Protein AF-A0A949JGS6-F1 (afdb_monomer)

Nearest PDB structures (foldseek):
  6h2f-assembly1_J  TM=2.506E-01  e=1.171E+00  Aeromonas hydrophila subsp. hydrophila AL09-71
  7a0g-assembly1_DDD  TM=1.741E-01  e=1.457E+00  Serratia marcescens
  7a0g-assembly1_HHH  TM=1.922E-01  e=4.737E+00  Serratia marcescens

Secondary structure (DSSP, 8-state):
-B-TTT--B--TT-SB-TTT-PBP----HHHHHHHHHHHHHHHHHHHHHHHHHHHHHHHHHHHHHHHHHHHHHHHHHHHHHHHHT-----SS-GGGHHHHHHHHHHHHHHHHHHHHHHHHHHHHHHHHHHHHHHHTTS---HHHHHHHHHHHHHHHHHHHHHHHHHHHHHHHHHHHHHHHHHHHHHHHHHHHHHHHHHHHHHHHTT-HHHHHHHHHHHHHHHHHHHHHHHHHHHH---HHHHHHHHHHHHHHHHHHHHHHHHHHHHTT-HHHHHHHHHHHHHHHHHHTTS-HHHHHHHHHHHHIIIIIHHHHHHHHHHHHHHHHHHHHHT---

Solvent-accessible surface area (backbone atoms only — not comparable to full-atom values): 16916 Å² total; per-residue (Å²): 85,63,40,96,84,77,69,45,82,41,68,88,81,60,57,46,42,94,87,74,69,48,73,52,83,72,79,59,59,67,60,57,53,49,53,52,52,51,50,53,50,52,52,50,51,51,51,52,52,50,47,48,50,42,49,58,52,34,53,55,35,50,58,51,18,50,52,25,40,53,51,17,51,52,38,49,52,56,37,52,56,55,57,68,74,61,74,89,75,68,90,79,44,79,95,41,28,69,61,41,28,54,48,23,52,54,50,25,54,53,29,53,56,36,38,56,39,39,55,54,19,42,53,22,23,54,50,17,38,54,30,45,57,55,42,70,75,42,81,70,54,72,65,47,50,61,47,45,56,51,49,42,51,47,32,51,52,48,42,54,44,38,51,51,50,40,49,39,27,51,44,49,28,46,54,20,61,20,44,32,32,40,36,51,21,54,53,37,49,55,52,28,53,54,24,45,52,50,16,51,56,26,47,76,68,70,37,23,70,59,14,27,52,25,24,53,52,23,52,60,41,47,58,53,25,52,50,25,42,50,55,15,32,73,63,47,79,44,69,51,49,54,53,50,60,66,36,45,57,31,46,50,51,14,39,52,26,41,26,50,15,26,51,27,48,70,74,66,39,56,71,62,14,55,52,29,38,51,53,14,51,54,24,42,56,59,37,68,66,60,62,66,68,53,42,56,53,52,51,53,51,50,46,42,65,54,42,51,53,48,52,51,53,48,54,54,48,55,52,51,50,51,55,50,52,59,61,43,74,80,58,73,130

Sequence (333 aa):
MHCPRCGREISNSTVTCDYCGIQLKKKNLNRTLIISLSIVILIGLSLFYFLRYDTDEADIMILAAQREMEKGIALVRETEEDLRSLREVHHEIIDHAMKEREYASRSAEMVLSAGMRLEEAAYSFERAESFYSKCQSLHLSNQKDEYLDLELQLAAVYGEYVSVLSELCHNYATYYQFSVPYLAGEQLLVSILSDMDRGNDHLEGEDYTFATAAYEAALRKLELLTEEYTQAHAVLQLQYTGDFLSNLEHLENALNDLRDAARQLEEGNVVLANFLALEGMNEVQSFLNVNQSAFQTQMASWYRIHITELQEKKTALSRQIKALEEKKRGKKW

Radius of gyration: 42.62 Å; Cα contacts (8 Å, |Δi|>4): 356; chains: 1; bounding box: 105×42×130 Å

pLDDT: mean 90.64, std 9.55, range [54.97, 98.56]

Foldseek 3Di:
DADPPPRDDDDLPDQADPVPRDGDPNPPPVVVVVVVVVVVVVVVVVVVVQQVVLVVLLVVLLVLLVVLQVLLVVLLVVLVVLVVVDDDQDLPDLVCLVVSLVVLVVNLVSLVVSLVSLVSSLVSLVSSLVSLVVSCVGDDDPLVNVLSVLSNVLSVLSNVLSVLSNLQSVLSNLNSQLSNLSSVLVNLVVQLVVLQVVLVVCVVVLNLVSSLVSLVVSLVSLVSSLVSLVSSCVSPVQVLSVVLSVLSVLQNLLSVLSNVLSVCVVVVNNVSSVVSNVSSVVSVVSNVVRDPVSVVVRSVVSCCVRHVVSVVVSVVSVVVSVVSVVVSVVGDD

Structure (mmCIF, N/CA/C/O backbone):
data_AF-A0A949JGS6-F1
#
_entry.id   AF-A0A949JGS6-F1
#
loop_
_atom_site.group_PDB
_atom_site.id
_atom_site.type_symbol
_atom_site.label_atom_id
_atom_site.label_alt_id
_atom_site.label_comp_id
_atom_site.label_asym_id
_atom_site.label_entity_id
_atom_site.label_seq_id
_atom_site.pdbx_PDB_ins_code
_atom_site.Cartn_x
_atom_site.Cartn_y
_atom_site.Cartn_z
_atom_site.occupancy
_atom_site.B_iso_or_equiv
_atom_site.auth_seq_id
_atom_site.auth_comp_id
_atom_site.auth_asym_id
_atom_site.auth_atom_id
_atom_site.pdbx_PDB_model_num
ATOM 1 N N . MET A 1 1 ? -64.878 -14.119 71.757 1.00 71.69 1 MET A N 1
ATOM 2 C CA . MET A 1 1 ? -64.773 -15.414 71.028 1.00 71.69 1 MET A CA 1
ATOM 3 C C . MET A 1 1 ? -65.778 -16.389 71.641 1.00 71.69 1 MET A C 1
ATOM 5 O O . MET A 1 1 ? -66.114 -16.197 72.798 1.00 71.69 1 MET A O 1
ATOM 9 N N . HIS A 1 2 ? -66.286 -17.400 70.928 1.00 83.12 2 HIS A N 1
ATOM 10 C CA . HIS A 1 2 ? -67.176 -18.411 71.531 1.00 83.12 2 HIS A CA 1
ATOM 11 C C . HIS A 1 2 ? -66.385 -19.662 71.920 1.00 83.12 2 HIS A C 1
ATOM 13 O O . HIS A 1 2 ? -65.501 -20.095 71.177 1.00 83.12 2 HIS A O 1
ATOM 19 N N . CYS A 1 3 ? -66.682 -20.247 73.083 1.00 78.06 3 CYS A N 1
ATOM 20 C CA . CYS A 1 3 ? -66.057 -21.500 73.492 1.00 78.06 3 CYS A CA 1
ATOM 21 C C . CYS A 1 3 ? -66.501 -22.634 72.552 1.00 78.06 3 CYS A C 1
ATOM 23 O O . CYS A 1 3 ? -67.702 -22.896 72.466 1.00 78.06 3 CYS A O 1
ATOM 25 N N . PRO A 1 4 ? -65.577 -23.374 71.914 1.00 78.56 4 PRO A N 1
ATOM 26 C CA . PRO A 1 4 ? -65.930 -24.433 70.965 1.00 78.56 4 PRO A CA 1
ATOM 27 C C . PRO A 1 4 ? -66.646 -25.626 71.617 1.00 78.56 4 PRO A C 1
ATOM 29 O O . PRO A 1 4 ? -67.198 -26.459 70.910 1.00 78.56 4 PRO A O 1
ATOM 32 N N . ARG A 1 5 ? -66.634 -25.724 72.955 1.00 80.94 5 ARG A N 1
ATOM 33 C CA . ARG A 1 5 ? -67.278 -26.814 73.698 1.00 80.94 5 ARG A CA 1
ATOM 34 C C . ARG A 1 5 ? -68.632 -26.430 74.289 1.00 80.94 5 ARG A C 1
ATOM 36 O O . ARG A 1 5 ? -69.552 -27.233 74.232 1.00 80.94 5 ARG A O 1
ATOM 43 N N . CYS A 1 6 ? -68.752 -25.245 74.889 1.00 84.75 6 CYS A N 1
ATOM 44 C CA . CYS A 1 6 ? -69.982 -24.836 75.578 1.00 84.75 6 CYS A CA 1
ATOM 45 C C . CYS A 1 6 ? -70.762 -23.721 74.870 1.00 84.75 6 CYS A C 1
ATOM 47 O O . CYS A 1 6 ? -71.816 -23.330 75.360 1.00 84.75 6 CYS A O 1
ATOM 49 N N . GLY A 1 7 ? -70.252 -23.183 73.758 1.00 81.81 7 GLY A N 1
ATOM 50 C CA . GLY A 1 7 ? -70.939 -22.179 72.943 1.00 81.81 7 GLY A CA 1
ATOM 51 C C . GLY A 1 7 ? -71.132 -20.816 73.610 1.00 81.81 7 GLY A C 1
ATOM 52 O O . GLY A 1 7 ? -71.740 -19.944 73.006 1.00 81.81 7 GLY A O 1
ATOM 53 N N . ARG A 1 8 ? -70.629 -20.603 74.834 1.00 81.94 8 ARG A N 1
ATOM 54 C CA . ARG A 1 8 ? -70.733 -19.318 75.540 1.00 81.94 8 ARG A CA 1
ATOM 55 C C . ARG A 1 8 ? -69.678 -18.333 75.059 1.00 81.94 8 ARG A C 1
ATOM 57 O O . ARG A 1 8 ? -68.564 -18.732 74.704 1.00 81.94 8 ARG A O 1
ATOM 64 N N . GLU A 1 9 ? -70.034 -17.056 75.073 1.00 81.75 9 GLU A N 1
ATOM 65 C CA . GLU A 1 9 ? -69.118 -15.966 74.772 1.00 81.75 9 GLU A CA 1
ATOM 66 C C . GLU A 1 9 ? -68.094 -15.813 75.904 1.00 81.75 9 GLU A C 1
ATOM 68 O O . GLU A 1 9 ? -68.427 -15.820 77.088 1.00 81.75 9 GLU A O 1
ATOM 73 N N . ILE A 1 10 ? -66.824 -15.744 75.529 1.00 79.38 10 ILE A N 1
ATOM 74 C CA . ILE A 1 10 ? -65.680 -15.647 76.432 1.00 79.38 10 ILE A CA 1
ATOM 75 C C . ILE A 1 10 ? -64.739 -14.550 75.941 1.00 79.38 10 ILE A C 1
ATOM 77 O O . ILE A 1 10 ? -64.597 -14.309 74.732 1.00 79.38 10 ILE A O 1
ATOM 81 N N . SER A 1 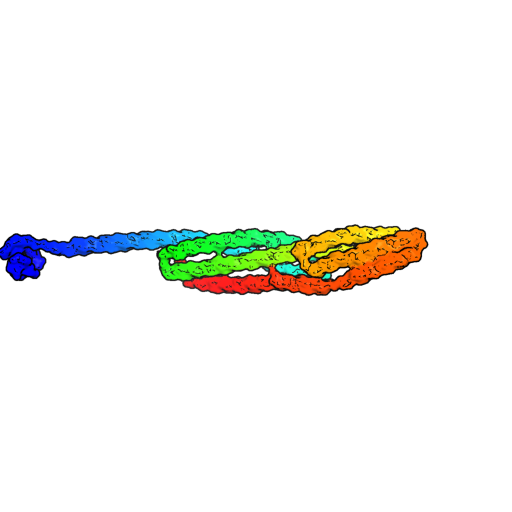11 ? -64.086 -13.899 76.907 1.00 73.06 11 SER A N 1
ATOM 82 C CA . SER A 1 11 ? -63.063 -12.885 76.659 1.00 73.06 11 SER A CA 1
ATOM 83 C C . SER A 1 11 ? -61.934 -13.449 75.795 1.00 73.06 11 SER A C 1
ATOM 85 O O . SER A 1 11 ? -61.499 -14.584 75.972 1.00 73.06 11 SER A O 1
ATOM 87 N N . ASN A 1 12 ? -61.409 -12.643 74.872 1.00 66.50 12 ASN A N 1
ATOM 88 C CA . ASN A 1 12 ? -60.304 -13.054 74.000 1.00 66.50 12 ASN A CA 1
ATOM 89 C C . ASN A 1 12 ? -58.966 -13.246 74.755 1.00 66.50 12 ASN A C 1
ATOM 91 O O . ASN A 1 12 ? -57.993 -13.700 74.153 1.00 66.50 12 ASN A O 1
ATOM 95 N N . SER A 1 13 ? -58.892 -12.900 76.047 1.00 68.69 13 SER A N 1
ATOM 96 C CA . SER A 1 13 ? -57.682 -13.020 76.873 1.00 68.69 13 SER A CA 1
ATOM 97 C C . SER A 1 13 ? -57.641 -14.247 77.797 1.00 68.69 13 SER A C 1
ATOM 99 O O . SER A 1 13 ? -56.561 -14.559 78.303 1.00 68.69 13 SER A O 1
ATOM 101 N N . THR A 1 14 ? -58.754 -14.963 78.015 1.00 66.44 14 THR A N 1
ATOM 102 C CA . THR A 1 14 ? -58.808 -16.106 78.944 1.00 66.44 14 THR A CA 1
ATOM 103 C C . THR A 1 14 ? -58.233 -17.386 78.322 1.00 66.44 14 THR A C 1
ATOM 105 O O . THR A 1 14 ? -58.580 -17.791 77.215 1.00 66.44 14 THR A O 1
ATOM 108 N N . VAL A 1 15 ? -57.302 -18.030 79.038 1.00 71.00 15 VAL A N 1
ATOM 109 C CA . VAL A 1 15 ? -56.588 -19.252 78.595 1.00 71.00 15 VAL A CA 1
ATOM 110 C C . VAL A 1 15 ? -57.437 -20.511 78.801 1.00 71.00 15 VAL A C 1
ATOM 112 O O . VAL A 1 15 ? -57.293 -21.506 78.091 1.00 71.00 15 VAL A O 1
ATOM 115 N N . THR A 1 16 ? -58.367 -20.450 79.743 1.00 76.94 16 THR A N 1
ATOM 116 C CA . THR A 1 16 ? -59.311 -21.506 80.100 1.00 76.94 16 THR A CA 1
ATOM 117 C C . THR A 1 16 ? -60.718 -20.943 80.065 1.00 76.94 16 THR A C 1
ATOM 119 O O . THR A 1 16 ? -60.944 -19.806 80.465 1.00 76.94 16 THR A O 1
ATOM 122 N N . CYS A 1 17 ? -61.675 -21.726 79.573 1.00 78.38 17 CYS A N 1
ATOM 123 C CA . CYS A 1 17 ? -63.076 -21.332 79.658 1.00 78.38 17 CYS A CA 1
ATOM 124 C C . CYS A 1 17 ? -63.563 -21.460 81.107 1.00 78.38 17 CYS A C 1
ATOM 126 O O . CYS A 1 17 ? -63.632 -22.577 81.621 1.00 78.38 17 CYS A O 1
ATOM 128 N N . ASP A 1 18 ? -63.980 -20.351 81.715 1.00 81.62 18 ASP A N 1
ATOM 129 C CA . ASP A 1 18 ? -64.451 -20.296 83.111 1.00 81.62 18 ASP A CA 1
ATOM 130 C C . ASP A 1 18 ? -65.667 -21.198 83.389 1.00 81.62 18 ASP A C 1
ATOM 132 O O . ASP A 1 18 ? -65.937 -21.560 84.529 1.00 81.62 18 ASP A O 1
ATOM 136 N N . TYR A 1 19 ? -66.391 -21.603 82.341 1.00 80.94 19 TYR A N 1
ATOM 137 C CA . TYR A 1 19 ? -67.598 -22.423 82.461 1.00 80.94 19 TYR A CA 1
ATOM 138 C C . TYR A 1 19 ? -67.371 -23.924 82.277 1.00 80.94 19 TYR A C 1
ATOM 140 O O . TYR A 1 19 ? -68.145 -24.718 82.801 1.00 80.94 19 TYR A O 1
ATOM 148 N N . CYS A 1 20 ? -66.379 -24.337 81.484 1.00 84.62 20 CYS A N 1
ATOM 149 C CA . CYS A 1 20 ? -66.189 -25.759 81.155 1.00 84.62 20 CYS A CA 1
ATOM 150 C C . CYS A 1 20 ? -64.758 -26.268 81.358 1.00 84.62 20 CYS A C 1
ATOM 152 O O . CYS A 1 20 ? -64.473 -27.424 81.044 1.00 84.62 20 CYS A O 1
ATOM 154 N N . GLY A 1 21 ? -63.855 -25.414 81.845 1.00 78.62 21 GLY A N 1
ATOM 155 C CA . GLY A 1 21 ? -62.487 -25.767 82.227 1.00 78.62 21 GLY A CA 1
ATOM 156 C C . GLY A 1 21 ? -61.551 -26.127 81.072 1.00 78.62 21 GLY A C 1
ATOM 157 O O . GLY A 1 21 ? -60.382 -26.415 81.311 1.00 78.62 21 GLY A O 1
ATOM 158 N N . ILE A 1 22 ? -62.016 -26.123 79.817 1.00 80.62 22 ILE A N 1
ATOM 159 C CA . ILE A 1 22 ? -61.169 -26.501 78.683 1.00 80.62 22 ILE A CA 1
ATOM 160 C C . ILE A 1 22 ? -60.124 -25.415 78.400 1.00 80.62 22 ILE A C 1
ATOM 162 O O . ILE A 1 22 ? -60.454 -24.226 78.342 1.00 80.62 22 ILE A O 1
ATOM 166 N N . GLN A 1 23 ? -58.868 -25.828 78.212 1.00 75.62 23 GLN A N 1
ATOM 167 C CA . GLN A 1 23 ? -57.792 -24.942 77.773 1.00 75.62 23 GLN A CA 1
ATOM 168 C C . GLN A 1 23 ? -57.989 -24.591 76.298 1.00 75.62 23 GLN A C 1
ATOM 170 O O . GLN A 1 23 ? -58.062 -25.462 75.430 1.00 75.62 23 GLN A O 1
ATOM 175 N N . LEU A 1 24 ? -58.090 -23.299 76.011 1.00 70.31 24 LEU A N 1
ATOM 176 C CA . LEU A 1 24 ? -58.253 -22.791 74.659 1.00 70.31 24 LEU A CA 1
ATOM 177 C C . LEU A 1 24 ? -56.869 -22.665 74.030 1.00 70.31 24 LEU A C 1
ATOM 179 O O . LEU A 1 24 ? -55.977 -22.005 74.564 1.00 70.31 24 LEU A O 1
ATOM 183 N N . LYS A 1 25 ? -56.675 -23.316 72.879 1.00 63.94 25 LYS A N 1
ATOM 184 C CA . LYS A 1 25 ? -55.408 -23.293 72.143 1.00 63.94 25 LYS A CA 1
ATOM 185 C C . LYS A 1 25 ? -55.188 -21.875 71.606 1.00 63.94 25 LYS A C 1
ATOM 187 O O . LYS A 1 25 ? -55.699 -21.524 70.544 1.00 63.94 25 LYS A O 1
ATOM 192 N N . LYS A 1 26 ? -54.469 -21.041 72.367 1.00 58.44 26 LYS A N 1
ATOM 193 C CA . LYS A 1 26 ? -54.143 -19.660 71.992 1.00 58.44 26 LYS A CA 1
ATOM 194 C C . LYS A 1 26 ? -53.451 -19.700 70.630 1.00 58.44 26 LYS A C 1
ATOM 196 O O . LYS A 1 26 ? -52.366 -20.268 70.497 1.00 58.44 26 LYS A O 1
ATOM 201 N N . LYS A 1 27 ? -54.098 -19.156 69.594 1.00 55.00 27 LYS A N 1
ATOM 202 C CA . LYS A 1 27 ? -53.475 -19.011 68.276 1.00 55.00 27 LYS A CA 1
ATOM 203 C C . LYS A 1 27 ? -52.305 -18.052 68.484 1.00 55.00 27 LYS A C 1
ATOM 205 O O . LYS A 1 27 ? -52.518 -16.868 68.724 1.00 55.00 27 LYS A O 1
ATOM 210 N N . ASN A 1 28 ? -51.085 -18.587 68.503 1.00 55.31 28 ASN A N 1
ATOM 211 C CA . ASN A 1 28 ? -49.852 -17.833 68.725 1.00 55.31 28 ASN A CA 1
ATOM 212 C C . ASN A 1 28 ? -49.565 -16.965 67.494 1.00 55.31 28 ASN A C 1
ATOM 214 O O . ASN A 1 28 ? -48.641 -17.242 66.733 1.00 55.31 28 ASN A O 1
ATOM 218 N N . LEU A 1 29 ? -50.380 -15.926 67.293 1.00 54.97 29 LEU A N 1
ATOM 219 C CA . LEU A 1 29 ? -50.251 -14.979 66.190 1.00 54.97 29 LEU A CA 1
ATOM 220 C C . LEU A 1 29 ? -48.835 -14.385 66.173 1.00 54.97 29 LEU A C 1
ATOM 222 O O . LEU A 1 29 ? -48.218 -14.328 65.119 1.00 54.97 29 LEU A O 1
ATOM 226 N N . ASN A 1 30 ? -48.269 -14.095 67.352 1.00 60.16 30 ASN A N 1
ATOM 227 C CA . ASN A 1 30 ? -46.890 -13.621 67.490 1.00 60.16 30 ASN A CA 1
ATOM 228 C C . ASN A 1 30 ? -45.857 -14.614 66.945 1.00 60.16 30 ASN A C 1
ATOM 230 O O . ASN A 1 30 ? -44.884 -14.190 66.342 1.00 60.16 30 ASN A O 1
ATOM 234 N N . ARG A 1 31 ? -46.049 -15.931 67.100 1.00 62.72 31 ARG A N 1
ATOM 235 C CA . ARG A 1 31 ? -45.064 -16.917 66.624 1.00 62.72 31 ARG A CA 1
ATOM 236 C C . ARG A 1 31 ? -45.092 -17.041 65.100 1.00 62.72 31 ARG A C 1
ATOM 238 O O . ARG A 1 31 ? -44.037 -17.155 64.491 1.00 62.72 31 ARG A O 1
ATOM 245 N N . THR A 1 32 ? -46.273 -16.974 64.485 1.00 67.06 32 THR A N 1
ATOM 246 C CA . THR A 1 32 ? -46.412 -16.987 63.019 1.00 67.06 32 THR A CA 1
ATOM 247 C C . THR A 1 32 ? -45.884 -15.695 62.393 1.00 67.06 32 THR A C 1
ATOM 249 O O . THR A 1 32 ? -45.206 -15.758 61.375 1.00 67.06 32 THR A O 1
ATOM 252 N N . LEU A 1 33 ? -46.126 -14.548 63.039 1.00 69.06 33 LEU A N 1
ATOM 253 C CA . LEU A 1 33 ? -45.669 -13.229 62.589 1.00 69.06 33 LEU A CA 1
ATOM 254 C C . LEU A 1 33 ? -44.143 -13.072 62.730 1.00 69.06 33 LEU A C 1
ATOM 256 O O . LEU A 1 33 ? -43.495 -12.534 61.837 1.00 69.06 33 LEU A O 1
ATOM 260 N N . ILE A 1 34 ? -43.552 -13.622 63.799 1.00 72.69 34 ILE A N 1
ATOM 261 C CA . ILE A 1 34 ? -42.091 -13.697 63.965 1.00 72.69 34 ILE A CA 1
ATOM 262 C C . ILE A 1 34 ? -41.473 -14.567 62.865 1.00 72.69 34 ILE A C 1
ATOM 264 O O . ILE A 1 34 ? -40.547 -14.110 62.209 1.00 72.69 34 ILE A O 1
ATOM 268 N N . ILE A 1 35 ? -42.007 -15.770 62.605 1.00 73.94 35 ILE A N 1
ATOM 269 C CA . ILE A 1 35 ? -41.476 -16.664 61.558 1.00 73.94 35 ILE A CA 1
ATOM 270 C C . ILE A 1 35 ? -41.571 -16.011 60.171 1.00 73.94 35 ILE A C 1
ATOM 272 O O . ILE A 1 35 ? -40.601 -16.054 59.417 1.00 73.94 35 ILE A O 1
ATOM 276 N N . SER A 1 36 ? -42.694 -15.364 59.835 1.00 72.44 36 SER A N 1
ATOM 277 C CA . SER A 1 36 ? -42.821 -14.660 58.553 1.00 72.44 36 SER A CA 1
ATOM 278 C C . SER A 1 36 ? -41.842 -13.492 58.434 1.00 72.44 36 SER A C 1
ATOM 280 O O . SER A 1 36 ? -41.247 -13.309 57.377 1.00 72.44 36 SER A O 1
ATOM 282 N N . LEU A 1 37 ? -41.622 -12.734 59.513 1.00 78.75 37 LEU A N 1
ATOM 283 C CA . LEU A 1 37 ? -40.663 -11.628 59.522 1.00 78.75 37 LEU A CA 1
ATOM 284 C C . LEU A 1 37 ? -39.222 -12.139 59.360 1.00 78.75 37 LEU A C 1
ATOM 286 O O . LEU A 1 37 ? -38.453 -11.563 58.599 1.00 78.75 37 LEU A O 1
ATOM 290 N N . SER A 1 38 ? -38.869 -13.251 60.015 1.00 75.31 38 SER A N 1
ATOM 291 C CA . SER A 1 38 ? -37.552 -13.886 59.879 1.00 75.31 38 SER A CA 1
ATOM 292 C C . SER A 1 38 ? -37.276 -14.342 58.447 1.00 75.31 38 SER A C 1
ATOM 294 O O . SER A 1 38 ? -36.174 -14.133 57.953 1.00 75.31 38 SER A O 1
ATOM 296 N N . ILE A 1 39 ? -38.271 -14.928 57.772 1.00 79.12 39 ILE A N 1
ATOM 297 C CA . ILE A 1 39 ? -38.150 -15.365 56.374 1.00 79.12 39 ILE A CA 1
ATOM 298 C C . ILE A 1 39 ? -37.972 -14.159 55.447 1.00 79.12 39 ILE A C 1
ATOM 300 O O . ILE A 1 39 ? -37.087 -14.180 54.600 1.00 79.12 39 ILE A O 1
ATOM 304 N N . VAL A 1 40 ? -38.749 -13.087 55.632 1.00 81.19 40 VAL A N 1
ATOM 305 C CA . VAL A 1 40 ? -38.607 -11.856 54.834 1.00 81.19 40 VAL A CA 1
ATOM 306 C C . VAL A 1 40 ? -37.228 -11.219 55.031 1.00 81.19 40 VAL A C 1
ATOM 308 O O . VAL A 1 40 ? -36.613 -10.802 54.056 1.00 81.19 40 VAL A O 1
ATOM 311 N N . ILE A 1 41 ? -36.708 -11.191 56.263 1.00 80.00 41 ILE A N 1
ATOM 312 C CA . ILE A 1 41 ? -35.363 -10.674 56.556 1.00 80.00 41 ILE A CA 1
ATOM 313 C C . ILE A 1 41 ? -34.282 -11.554 55.916 1.00 80.00 41 ILE A C 1
ATOM 315 O O . ILE A 1 41 ? -33.354 -11.021 55.320 1.00 80.00 41 ILE A O 1
ATOM 319 N N . LEU A 1 42 ? -34.397 -12.883 56.000 1.00 78.50 42 LEU A N 1
ATOM 320 C CA . LEU A 1 42 ? -33.454 -13.816 55.369 1.00 78.50 42 LEU A CA 1
ATOM 321 C C . LEU A 1 42 ? -33.450 -13.682 53.846 1.00 78.50 42 LEU A C 1
ATOM 323 O O . LEU A 1 42 ? -32.381 -13.589 53.248 1.00 78.50 42 LEU A O 1
ATOM 327 N N . ILE A 1 43 ? -34.632 -13.619 53.229 1.00 78.75 43 ILE A N 1
ATOM 328 C CA . ILE A 1 43 ? -34.775 -13.402 51.786 1.00 78.75 43 ILE A CA 1
ATOM 329 C C . ILE A 1 43 ? -34.177 -12.042 51.408 1.00 78.75 43 ILE A C 1
ATOM 331 O O . ILE A 1 43 ? -33.358 -11.979 50.495 1.00 78.75 43 ILE A O 1
ATOM 335 N N . GLY A 1 44 ? -34.498 -10.981 52.154 1.00 74.06 44 GLY A N 1
ATOM 336 C CA . GLY A 1 44 ? -33.961 -9.638 51.931 1.00 74.06 44 GLY A CA 1
ATOM 337 C C . GLY A 1 44 ? -32.439 -9.559 52.071 1.00 74.06 44 GLY A C 1
ATOM 338 O O . GLY A 1 44 ? -31.787 -8.964 51.222 1.00 74.06 44 GLY A O 1
ATOM 339 N N . LEU A 1 45 ? -31.856 -10.202 53.087 1.00 75.88 45 LEU A N 1
ATOM 340 C CA . LEU A 1 45 ? -30.403 -10.279 53.270 1.00 75.88 45 LEU A CA 1
ATOM 341 C C . LEU A 1 45 ? -29.730 -11.108 52.173 1.00 75.88 45 LEU A C 1
ATOM 343 O O . LEU A 1 45 ? -28.655 -10.731 51.721 1.00 75.88 45 LEU A O 1
ATOM 347 N N . SER A 1 46 ? -30.357 -12.201 51.724 1.00 70.19 46 SER A N 1
ATOM 348 C CA . SER A 1 46 ? -29.826 -13.017 50.625 1.00 70.19 46 SER A CA 1
ATOM 349 C C . SER A 1 46 ? -29.832 -12.259 49.294 1.00 70.19 46 SER A C 1
ATOM 351 O O . SER A 1 46 ? -28.816 -12.244 48.608 1.00 70.19 46 SER A O 1
ATOM 353 N N . LEU A 1 47 ? -30.925 -11.548 48.982 1.00 70.25 47 LEU A N 1
ATOM 354 C CA . LEU A 1 47 ? -31.034 -10.668 47.816 1.00 70.25 47 LEU A CA 1
ATOM 355 C C . LEU A 1 47 ? -30.024 -9.524 47.896 1.00 70.25 47 LEU A C 1
ATOM 357 O O . LEU A 1 47 ? -29.360 -9.227 46.914 1.00 70.25 47 LEU A O 1
ATOM 361 N N . PHE A 1 48 ? -29.867 -8.909 49.070 1.00 72.75 48 PHE A N 1
ATOM 362 C CA . PHE A 1 48 ? -28.897 -7.836 49.271 1.00 72.75 48 PHE A CA 1
ATOM 363 C C . PHE A 1 48 ? -27.450 -8.319 49.103 1.00 72.75 48 PHE A C 1
ATOM 365 O O . PHE A 1 48 ? -26.639 -7.625 48.499 1.00 72.75 48 PHE A O 1
ATOM 372 N N . TYR A 1 49 ? -27.121 -9.509 49.613 1.00 72.25 49 TYR A N 1
ATOM 373 C CA . TYR A 1 49 ? -25.796 -10.102 49.443 1.00 72.25 49 TYR A CA 1
ATOM 374 C C . TYR A 1 49 ? -25.516 -10.451 47.976 1.00 72.25 49 TYR A C 1
ATOM 376 O O . TYR A 1 49 ? -24.430 -10.160 47.487 1.00 72.25 49 TYR A O 1
ATOM 384 N N . PHE A 1 50 ? -26.507 -11.006 47.271 1.00 66.88 50 PHE A N 1
ATOM 385 C CA . PHE A 1 50 ? -26.409 -11.326 45.846 1.00 66.88 50 PHE A CA 1
ATOM 386 C C . PHE A 1 50 ? -26.210 -10.064 44.992 1.00 66.88 50 PHE A C 1
ATOM 388 O O . PHE A 1 50 ? -25.260 -9.991 44.224 1.00 66.88 50 PHE A O 1
ATOM 395 N N . LEU A 1 51 ? -27.022 -9.023 45.212 1.00 70.38 51 LEU A N 1
ATOM 396 C CA . LEU A 1 51 ? -26.884 -7.740 44.514 1.00 70.38 51 LEU A CA 1
ATOM 397 C C . LEU A 1 51 ? -25.524 -7.081 44.768 1.00 70.38 51 LEU A C 1
ATOM 399 O O . LEU A 1 51 ? -24.956 -6.488 43.860 1.00 70.38 51 LEU A O 1
ATOM 403 N N . ARG A 1 52 ? -24.990 -7.186 45.992 1.00 75.62 52 ARG A N 1
ATOM 404 C CA . ARG A 1 52 ? -23.671 -6.635 46.324 1.00 75.62 52 ARG A CA 1
ATOM 405 C C . ARG A 1 52 ? -22.535 -7.386 45.626 1.00 75.62 52 ARG A C 1
ATOM 407 O O . ARG A 1 52 ? -21.586 -6.754 45.172 1.00 75.62 52 ARG A O 1
ATOM 414 N N . TYR A 1 53 ? -22.636 -8.711 45.547 1.00 77.19 53 TYR A N 1
ATOM 415 C CA . TYR A 1 53 ? -21.656 -9.543 44.854 1.00 77.19 53 TYR A CA 1
ATOM 416 C C . TYR A 1 53 ? -21.605 -9.214 43.356 1.00 77.19 53 TYR A C 1
ATOM 418 O O . TYR A 1 53 ? -20.529 -8.904 42.848 1.00 77.19 53 TYR A O 1
ATOM 426 N N . ASP A 1 54 ? -22.768 -9.160 42.696 1.00 78.19 54 ASP A N 1
ATOM 427 C CA . ASP A 1 54 ? -22.880 -8.790 41.279 1.00 78.19 54 ASP A CA 1
ATOM 428 C C . ASP A 1 54 ? -22.311 -7.382 41.018 1.00 78.19 54 ASP A C 1
ATOM 430 O O . ASP A 1 54 ? -21.644 -7.158 40.008 1.00 78.19 54 ASP A O 1
ATOM 434 N N . THR A 1 55 ? -22.508 -6.423 41.934 1.00 80.69 55 THR A N 1
ATOM 435 C CA . THR A 1 55 ? -21.927 -5.079 41.777 1.00 80.69 55 THR A CA 1
ATOM 436 C C . THR A 1 55 ? -20.409 -5.040 41.941 1.00 80.69 55 THR A C 1
ATOM 438 O O . THR A 1 55 ? -19.754 -4.358 41.157 1.00 80.69 55 THR A O 1
ATOM 441 N N . ASP A 1 56 ? -19.842 -5.763 42.913 1.00 85.88 56 ASP A N 1
ATOM 442 C CA . ASP A 1 56 ? -18.389 -5.781 43.142 1.00 85.88 56 ASP A CA 1
ATOM 443 C C . ASP A 1 56 ? -17.662 -6.4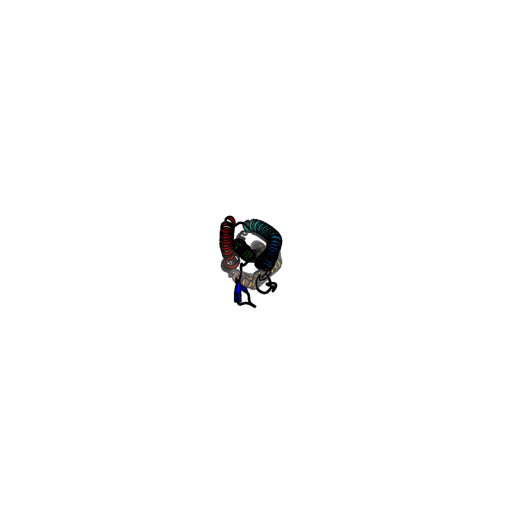64 41.962 1.00 85.88 56 ASP A C 1
ATOM 445 O O . ASP A 1 56 ? -16.602 -6.013 41.521 1.00 85.88 56 ASP A O 1
ATOM 449 N N . GLU A 1 57 ? -18.249 -7.531 41.408 1.00 89.81 57 GLU A N 1
ATOM 450 C CA . GLU A 1 57 ? -17.736 -8.211 40.215 1.00 89.81 57 GLU A CA 1
ATOM 451 C C . GLU A 1 57 ? -17.828 -7.323 38.964 1.00 89.81 57 GLU A C 1
ATOM 453 O O . GLU A 1 57 ? -16.853 -7.211 38.210 1.00 89.81 57 GLU A O 1
ATOM 458 N N . ALA A 1 58 ? -18.955 -6.627 38.776 1.00 90.12 58 ALA A N 1
ATOM 459 C CA . ALA A 1 58 ? -19.131 -5.687 37.675 1.00 90.12 58 ALA A CA 1
ATOM 460 C C . ALA A 1 58 ? -18.100 -4.549 37.719 1.00 90.12 58 ALA A C 1
ATOM 462 O O . ALA A 1 58 ? -17.510 -4.226 36.691 1.00 90.12 58 ALA A O 1
ATOM 463 N N . ASP A 1 59 ? -17.824 -3.978 38.894 1.00 90.75 59 ASP A N 1
ATOM 464 C CA . ASP A 1 59 ? -16.845 -2.895 39.047 1.00 90.75 59 ASP A CA 1
ATOM 465 C C . ASP A 1 59 ? -15.427 -3.340 38.632 1.00 90.75 59 ASP A C 1
ATOM 467 O O . ASP A 1 59 ? -14.710 -2.600 37.950 1.00 90.75 59 ASP A O 1
ATOM 471 N N . ILE A 1 60 ? -15.023 -4.570 38.977 1.00 93.56 60 ILE A N 1
ATOM 472 C CA . ILE A 1 60 ? -13.726 -5.139 38.568 1.00 93.56 60 ILE A CA 1
ATOM 473 C C . ILE A 1 60 ? -13.657 -5.305 37.046 1.00 93.56 60 ILE A C 1
ATOM 475 O O . ILE A 1 60 ? -12.650 -4.941 36.430 1.00 93.56 60 ILE A O 1
ATOM 479 N N . MET A 1 61 ? -14.712 -5.853 36.439 1.00 94.50 61 MET A N 1
ATOM 480 C CA . MET A 1 61 ? -14.773 -6.069 34.993 1.00 94.50 61 MET A CA 1
ATOM 481 C C . MET A 1 61 ? -14.795 -4.747 34.216 1.00 94.50 61 MET A C 1
ATOM 483 O O . MET A 1 61 ? -14.066 -4.622 33.235 1.00 94.50 61 MET A O 1
ATOM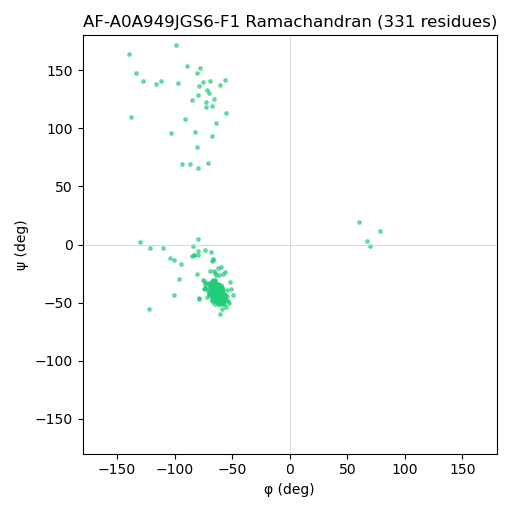 487 N N . ILE A 1 62 ? -15.534 -3.737 34.685 1.00 95.06 62 ILE A N 1
ATOM 488 C CA . ILE A 1 62 ? -15.541 -2.391 34.094 1.00 95.06 62 ILE A CA 1
ATOM 489 C C . ILE A 1 62 ? -14.151 -1.759 34.137 1.00 95.06 62 ILE A C 1
ATOM 491 O O . ILE A 1 62 ? -13.684 -1.244 33.123 1.00 95.06 62 ILE A O 1
ATOM 495 N N . LEU A 1 63 ? -13.452 -1.834 35.273 1.00 95.62 63 LEU A N 1
ATOM 496 C CA . LEU A 1 63 ? -12.087 -1.308 35.392 1.00 95.62 63 LEU A CA 1
ATOM 497 C C . LEU A 1 63 ? -11.083 -2.048 34.498 1.00 95.62 63 LEU A C 1
ATOM 499 O O . LEU A 1 63 ? -10.071 -1.469 34.094 1.00 95.62 63 LEU A O 1
ATOM 503 N N . ALA A 1 64 ? -11.305 -3.337 34.231 1.00 96.19 64 ALA A N 1
ATOM 504 C CA . ALA A 1 64 ? -10.501 -4.097 33.278 1.00 96.19 64 ALA A CA 1
ATOM 505 C C . ALA A 1 64 ? -10.811 -3.673 31.834 1.00 96.19 64 ALA A C 1
ATOM 507 O O . ALA A 1 64 ? -9.886 -3.403 31.072 1.00 96.19 64 ALA A O 1
ATOM 508 N N . ALA A 1 65 ? -12.093 -3.537 31.489 1.00 97.12 65 ALA A N 1
ATOM 509 C CA . ALA A 1 65 ? -12.546 -3.098 30.174 1.00 97.12 65 ALA A CA 1
ATOM 510 C C . ALA A 1 65 ? -12.037 -1.691 29.832 1.00 97.12 65 ALA A C 1
ATOM 512 O O . ALA A 1 65 ? -11.470 -1.484 28.765 1.00 97.12 65 ALA A O 1
ATOM 513 N N . GLN A 1 66 ? -12.148 -0.743 30.768 1.00 96.44 66 GLN A N 1
ATOM 514 C CA . GLN A 1 66 ? -11.659 0.627 30.600 1.00 96.44 66 GLN A CA 1
ATOM 515 C C . GLN A 1 66 ? -10.147 0.675 30.355 1.00 96.44 66 GLN A C 1
ATOM 517 O O . GLN A 1 66 ? -9.699 1.416 29.487 1.00 96.44 66 GLN A O 1
ATOM 522 N N . ARG A 1 67 ? -9.361 -0.149 31.061 1.00 98.00 67 ARG A N 1
ATOM 523 C CA . ARG A 1 67 ? -7.910 -0.241 30.832 1.00 98.00 67 ARG A CA 1
ATOM 524 C C . ARG A 1 67 ? -7.570 -0.755 29.436 1.00 98.00 67 ARG A C 1
ATOM 526 O O . ARG A 1 67 ? -6.657 -0.230 28.806 1.00 98.00 67 ARG A O 1
ATOM 533 N N . GLU A 1 68 ? -8.291 -1.764 28.954 1.00 98.19 68 GLU A N 1
ATOM 534 C CA . GLU A 1 68 ? -8.104 -2.267 27.589 1.00 98.19 68 GLU A CA 1
ATOM 535 C C . GLU A 1 68 ? -8.550 -1.232 26.542 1.00 98.19 68 GLU A C 1
ATOM 537 O O . GLU A 1 68 ? -7.822 -0.995 25.581 1.00 98.19 68 GLU A O 1
ATOM 542 N N . MET A 1 69 ? -9.671 -0.531 26.763 1.00 98.12 69 MET A N 1
ATOM 543 C CA . MET A 1 69 ? -10.106 0.585 25.910 1.00 98.12 69 MET A CA 1
ATOM 544 C C . MET A 1 69 ? -9.044 1.687 25.832 1.00 98.12 69 MET A C 1
ATOM 546 O O . MET A 1 69 ? -8.673 2.103 24.740 1.00 98.12 69 MET A O 1
ATOM 550 N N . GLU A 1 70 ? -8.530 2.156 26.973 1.00 98.19 70 GLU A N 1
ATOM 551 C CA . GLU A 1 70 ? -7.497 3.199 27.031 1.00 98.19 70 GLU A CA 1
ATOM 552 C C . GLU A 1 70 ? -6.225 2.782 26.291 1.00 98.19 70 GLU A C 1
ATOM 554 O O . GLU A 1 70 ? -5.659 3.577 25.536 1.00 98.19 70 GLU A O 1
ATOM 559 N N . LYS A 1 71 ? -5.805 1.523 26.465 1.00 98.19 71 LYS A N 1
ATOM 560 C CA . LYS A 1 71 ? -4.667 0.952 25.747 1.00 98.19 71 LYS A CA 1
ATOM 561 C C . LYS A 1 71 ? -4.903 0.95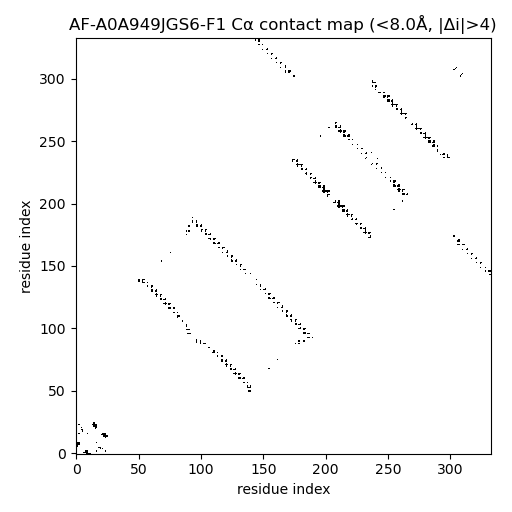6 24.233 1.00 98.19 71 LYS A C 1
ATOM 563 O O . LYS A 1 71 ? -4.060 1.467 23.497 1.00 98.19 71 LYS A O 1
ATOM 568 N N . GLY A 1 72 ? -6.047 0.446 23.774 1.00 98.31 72 GLY A N 1
ATOM 569 C CA . GLY A 1 72 ? -6.405 0.430 22.353 1.00 98.31 72 GLY A CA 1
ATOM 570 C C . GLY A 1 72 ? -6.468 1.837 21.751 1.00 98.31 72 GLY A C 1
ATOM 571 O O . GLY A 1 72 ? -5.898 2.088 20.692 1.00 98.31 72 GLY A O 1
ATOM 572 N N . ILE A 1 73 ? -7.081 2.793 22.456 1.00 98.31 73 ILE A N 1
ATOM 573 C CA . ILE A 1 73 ? -7.185 4.197 22.023 1.00 98.31 73 ILE A CA 1
ATOM 574 C C . ILE A 1 73 ? -5.803 4.849 21.898 1.00 98.31 73 ILE A C 1
ATOM 576 O O . ILE A 1 73 ? -5.563 5.595 20.946 1.00 98.31 73 ILE A O 1
ATOM 580 N N . ALA A 1 74 ? -4.890 4.581 22.836 1.00 98.38 74 ALA A N 1
ATOM 581 C CA . ALA A 1 74 ? -3.532 5.114 22.782 1.00 98.38 74 ALA A CA 1
ATOM 582 C C . ALA A 1 74 ? -2.780 4.628 21.531 1.00 98.38 74 ALA A C 1
ATOM 584 O O . ALA A 1 74 ? -2.209 5.452 20.816 1.00 98.38 74 ALA A O 1
ATOM 585 N N . LEU A 1 75 ? -2.856 3.325 21.234 1.00 98.25 75 LEU A N 1
ATOM 586 C CA . LEU A 1 75 ? -2.246 2.710 20.048 1.00 98.25 75 LEU A CA 1
ATOM 587 C C . LEU A 1 75 ? -2.847 3.246 18.741 1.00 98.25 75 LEU A C 1
ATOM 589 O O . LEU A 1 75 ? -2.118 3.562 17.798 1.00 98.25 75 LEU A O 1
ATOM 593 N N . VAL A 1 76 ? -4.175 3.406 18.696 1.00 98.25 76 VAL A N 1
ATOM 594 C CA . VAL A 1 76 ? -4.873 4.021 17.557 1.00 98.25 76 VAL A CA 1
ATOM 595 C C . VAL A 1 76 ? -4.376 5.442 17.324 1.00 98.25 76 VAL A C 1
ATOM 597 O O . VAL A 1 76 ? -4.048 5.789 16.194 1.00 98.25 76 VAL A O 1
ATOM 600 N N . ARG A 1 77 ? -4.285 6.264 18.375 1.00 97.94 77 ARG A N 1
ATOM 601 C CA . ARG A 1 77 ? -3.846 7.659 18.251 1.00 97.94 77 ARG A CA 1
ATOM 602 C C . ARG A 1 77 ? -2.419 7.764 17.716 1.00 97.94 77 ARG A C 1
ATOM 604 O O . ARG A 1 77 ? -2.169 8.589 16.846 1.00 97.94 77 ARG A O 1
ATOM 611 N N . GLU A 1 78 ? -1.512 6.936 18.223 1.00 96.94 78 GLU A N 1
ATOM 612 C CA . GLU A 1 78 ? -0.124 6.886 17.751 1.00 96.94 78 GLU A CA 1
ATOM 613 C C . GLU A 1 78 ? -0.059 6.493 16.267 1.00 96.94 78 GLU A C 1
ATOM 615 O O . GLU A 1 78 ? 0.605 7.144 15.466 1.00 96.94 78 GLU A O 1
ATOM 620 N N . THR A 1 79 ? -0.853 5.496 15.872 1.00 97.00 79 THR A N 1
ATOM 621 C CA . THR A 1 79 ? -0.964 5.076 14.469 1.00 97.00 79 THR A CA 1
ATOM 622 C C . THR A 1 79 ? -1.514 6.195 13.581 1.00 97.00 79 THR A C 1
ATOM 624 O O . THR A 1 79 ? -1.022 6.425 12.478 1.00 97.00 79 THR A O 1
ATOM 627 N N . GLU A 1 80 ? -2.524 6.933 14.041 1.00 96.50 80 GLU A N 1
ATOM 628 C CA . GLU A 1 80 ? -3.058 8.065 13.286 1.00 96.50 80 GLU A CA 1
ATOM 629 C C . GLU A 1 80 ? -2.036 9.181 13.066 1.00 96.50 80 GLU A C 1
ATOM 631 O O . GLU A 1 80 ? -2.092 9.848 12.032 1.00 96.50 80 GLU A O 1
ATOM 636 N N . GLU A 1 81 ? -1.151 9.427 14.031 1.00 95.69 81 GLU A N 1
ATOM 637 C CA . GLU A 1 81 ? -0.083 10.420 13.903 1.00 95.69 81 GLU A CA 1
ATOM 638 C C . GLU A 1 81 ? 0.886 10.034 12.784 1.00 95.69 81 GLU A C 1
ATOM 640 O O . GLU A 1 81 ? 1.175 10.868 11.922 1.00 95.69 81 GLU A O 1
ATOM 645 N N . ASP A 1 82 ? 1.274 8.761 12.715 1.00 94.25 82 ASP A N 1
ATOM 646 C CA . ASP A 1 82 ? 2.133 8.257 11.643 1.00 94.25 82 ASP A CA 1
ATOM 647 C C . ASP A 1 82 ? 1.439 8.335 10.280 1.00 94.25 82 ASP A C 1
ATOM 649 O O . ASP A 1 82 ? 1.995 8.883 9.323 1.00 94.25 82 ASP A O 1
ATOM 653 N N . LEU A 1 83 ? 0.178 7.897 10.194 1.00 94.25 83 LEU A N 1
ATOM 654 C CA . LEU A 1 83 ? -0.597 7.950 8.950 1.00 94.25 83 LEU A CA 1
ATOM 655 C C . LEU A 1 83 ? -0.849 9.383 8.453 1.00 94.25 83 LEU A C 1
ATOM 657 O O . LEU A 1 83 ? -1.026 9.586 7.256 1.00 94.25 83 LEU A O 1
ATOM 661 N N . ARG A 1 84 ? -0.861 10.398 9.328 1.00 94.00 84 ARG A N 1
ATOM 662 C CA . ARG A 1 84 ? -0.994 11.812 8.914 1.00 94.00 84 ARG A CA 1
ATOM 663 C C . ARG A 1 84 ? 0.230 12.341 8.174 1.00 94.00 84 ARG A C 1
ATOM 665 O O . ARG A 1 84 ? 0.103 13.329 7.457 1.00 94.00 84 ARG A O 1
ATOM 672 N N . SER A 1 85 ? 1.395 11.730 8.372 1.00 92.44 85 SER A N 1
ATOM 673 C CA . SER A 1 85 ? 2.628 12.116 7.679 1.00 92.44 85 SER A CA 1
ATOM 674 C C . SER A 1 85 ? 2.753 11.492 6.281 1.00 92.44 85 SER A C 1
ATOM 676 O O . SER A 1 85 ? 3.633 11.869 5.499 1.00 92.44 85 SER A O 1
ATOM 678 N N . LEU A 1 86 ? 1.859 10.557 5.948 1.00 94.69 86 LEU A N 1
ATOM 679 C CA . LEU A 1 86 ? 1.811 9.908 4.648 1.00 94.69 86 LEU A CA 1
ATOM 680 C C . LEU A 1 86 ? 1.224 10.830 3.579 1.00 94.69 86 LEU A C 1
ATOM 682 O O . LEU A 1 86 ? 0.242 11.538 3.799 1.00 94.69 86 LEU A O 1
ATOM 686 N N . ARG A 1 87 ? 1.826 10.787 2.393 1.00 93.50 87 ARG A N 1
ATOM 687 C CA . ARG A 1 87 ? 1.391 11.498 1.193 1.00 93.50 87 ARG A CA 1
ATOM 688 C C . ARG A 1 87 ? 1.531 10.623 -0.043 1.00 93.50 87 ARG A C 1
ATOM 690 O O . ARG A 1 87 ? 2.268 9.633 -0.051 1.00 93.50 87 ARG A O 1
ATOM 697 N N . GLU A 1 88 ? 0.854 11.051 -1.096 1.00 92.69 88 GLU A N 1
ATOM 698 C CA . GLU A 1 88 ? 1.013 10.500 -2.432 1.00 92.69 88 GLU A CA 1
ATOM 699 C C . GLU A 1 88 ? 2.463 10.685 -2.921 1.00 92.69 88 GLU A C 1
ATOM 701 O O . GLU A 1 88 ? 3.111 11.716 -2.681 1.00 92.69 88 GLU A O 1
ATOM 706 N N . VAL A 1 89 ? 2.986 9.629 -3.540 1.00 90.69 89 VAL A N 1
ATOM 707 C CA . VAL A 1 89 ? 4.271 9.621 -4.257 1.00 90.69 89 VAL A CA 1
ATOM 708 C C . VAL A 1 89 ? 4.074 10.255 -5.628 1.00 90.69 89 VAL A C 1
ATOM 710 O O . VAL A 1 89 ? 3.106 9.932 -6.304 1.00 90.69 89 VAL A O 1
ATOM 713 N N . HIS A 1 90 ? 5.001 11.112 -6.050 1.00 87.62 90 HIS A N 1
ATOM 714 C CA . HIS A 1 90 ? 4.979 11.681 -7.398 1.00 87.62 90 HIS A CA 1
ATOM 715 C C . HIS A 1 90 ? 5.787 10.795 -8.353 1.00 87.62 90 HIS A C 1
ATOM 717 O O . HIS A 1 90 ? 7.016 10.778 -8.295 1.00 87.62 90 HIS A O 1
ATOM 723 N N . HIS A 1 91 ? 5.108 10.082 -9.250 1.00 82.94 91 HIS A N 1
ATOM 724 C CA . HIS A 1 91 ? 5.741 9.145 -10.191 1.00 82.94 91 HIS A CA 1
ATOM 725 C C . HIS A 1 91 ? 6.294 9.783 -11.476 1.00 82.94 91 HIS A C 1
ATOM 727 O O . HIS A 1 91 ? 6.866 9.080 -12.297 1.00 82.94 91 HIS A O 1
ATOM 733 N N . GLU A 1 92 ? 6.146 11.097 -11.661 1.00 69.44 92 GLU A N 1
ATOM 734 C CA . GLU A 1 92 ? 6.454 11.778 -12.934 1.00 69.44 92 GLU A CA 1
ATOM 735 C C . GLU A 1 92 ? 7.765 12.578 -12.934 1.00 69.44 92 GLU A C 1
ATOM 737 O O . GLU A 1 92 ? 8.213 13.043 -13.981 1.00 69.44 92 GLU A O 1
ATOM 742 N N . ILE A 1 93 ? 8.387 12.804 -11.774 1.00 62.34 93 ILE A N 1
ATOM 743 C CA . ILE A 1 93 ? 9.446 13.814 -11.666 1.00 62.34 93 ILE A CA 1
ATOM 744 C C . ILE A 1 93 ? 10.818 13.140 -11.641 1.00 62.34 93 ILE A C 1
ATOM 746 O O . ILE A 1 93 ? 11.307 12.753 -10.579 1.00 62.34 93 ILE A O 1
ATOM 750 N N . ILE A 1 94 ? 11.459 13.056 -12.813 1.00 64.94 94 ILE A N 1
ATOM 751 C CA . ILE A 1 94 ? 12.818 12.509 -13.009 1.00 64.94 94 ILE A CA 1
ATOM 752 C C . ILE A 1 94 ? 13.816 13.123 -12.005 1.00 64.94 94 ILE A C 1
ATOM 754 O O . ILE A 1 94 ? 14.556 12.400 -11.337 1.00 64.94 94 ILE A O 1
ATOM 758 N N . ASP A 1 95 ? 13.752 14.441 -11.788 1.00 69.88 95 ASP A N 1
ATOM 759 C CA . ASP A 1 95 ? 14.619 15.173 -10.846 1.00 69.88 95 ASP A CA 1
ATOM 760 C C . ASP A 1 95 ? 14.376 14.832 -9.365 1.00 69.88 95 ASP A C 1
ATOM 762 O O . ASP A 1 95 ? 15.154 15.208 -8.477 1.00 69.88 95 ASP A O 1
ATOM 766 N N . HIS A 1 96 ? 13.265 14.167 -9.049 1.00 76.81 96 HIS A N 1
ATOM 767 C CA . HIS A 1 96 ? 12.869 13.824 -7.684 1.00 76.81 96 HIS A CA 1
ATOM 768 C C . HIS A 1 96 ? 12.699 12.324 -7.462 1.00 76.81 96 HIS A C 1
ATOM 770 O O . HIS A 1 96 ? 12.532 11.933 -6.310 1.00 76.81 96 HIS A O 1
ATOM 776 N N . ALA A 1 97 ? 12.849 11.484 -8.491 1.00 82.31 97 ALA A N 1
ATOM 777 C CA . ALA A 1 97 ? 12.653 10.038 -8.399 1.00 82.31 97 ALA A CA 1
ATOM 778 C C . ALA A 1 97 ? 13.439 9.402 -7.238 1.00 82.31 97 ALA A C 1
ATOM 780 O O . ALA A 1 97 ? 12.907 8.571 -6.510 1.00 82.31 97 ALA A O 1
ATOM 781 N N . MET A 1 98 ? 14.670 9.862 -6.972 1.00 87.19 98 MET A N 1
ATOM 782 C CA . MET A 1 98 ? 15.472 9.346 -5.854 1.00 87.19 98 MET A CA 1
ATOM 783 C C . MET A 1 98 ? 14.886 9.731 -4.488 1.00 87.19 98 MET A C 1
ATOM 785 O O . MET A 1 98 ? 14.813 8.898 -3.588 1.00 87.19 98 MET A O 1
ATOM 789 N N . LYS A 1 99 ? 14.437 10.984 -4.337 1.00 90.81 99 LYS A N 1
ATOM 790 C CA . LYS A 1 99 ? 13.814 11.479 -3.099 1.00 90.81 99 LYS A CA 1
ATOM 791 C C . LYS A 1 99 ? 12.457 10.824 -2.863 1.00 90.81 99 LYS A C 1
ATOM 793 O O . LYS A 1 99 ? 12.136 10.479 -1.731 1.00 90.81 99 LYS A O 1
ATOM 798 N N . GLU A 1 100 ? 11.675 10.653 -3.924 1.00 93.06 100 GLU A N 1
ATOM 799 C CA . GLU A 1 100 ? 10.379 9.979 -3.889 1.00 93.06 100 GLU A CA 1
ATOM 800 C C . GLU A 1 100 ? 10.539 8.489 -3.563 1.00 93.06 100 GLU A C 1
ATOM 802 O O . GLU A 1 100 ? 9.791 7.968 -2.740 1.00 93.06 100 GLU A O 1
ATOM 807 N N . ARG A 1 101 ? 11.570 7.821 -4.098 1.00 93.25 101 ARG A N 1
ATOM 808 C CA . ARG A 1 101 ? 11.907 6.431 -3.760 1.00 93.25 101 ARG A CA 1
ATOM 809 C C . ARG A 1 101 ? 12.322 6.283 -2.297 1.00 93.25 101 ARG A C 1
ATOM 811 O O . ARG A 1 101 ? 11.832 5.392 -1.611 1.00 93.25 101 ARG A O 1
ATOM 818 N N . GLU A 1 102 ? 13.192 7.161 -1.797 1.00 93.75 102 GLU A N 1
ATOM 819 C CA . GLU A 1 102 ? 13.609 7.156 -0.387 1.00 93.75 102 GLU A CA 1
ATOM 820 C C . GLU A 1 102 ? 12.432 7.464 0.553 1.00 93.75 102 GLU A C 1
ATOM 822 O O . GLU A 1 102 ? 12.307 6.887 1.636 1.00 93.75 102 GLU A O 1
ATOM 827 N N . TYR A 1 103 ? 11.541 8.367 0.140 1.00 95.50 103 TYR A N 1
ATOM 828 C CA . TYR A 1 103 ? 10.289 8.620 0.840 1.00 95.50 103 TYR A CA 1
ATOM 829 C C . TYR A 1 103 ? 9.404 7.367 0.869 1.00 95.50 103 TYR A C 1
ATOM 831 O O . TYR A 1 103 ? 9.010 6.948 1.953 1.00 95.50 103 TYR A O 1
ATOM 839 N N . ALA A 1 104 ? 9.155 6.732 -0.280 1.00 95.81 104 ALA A N 1
ATOM 840 C CA . ALA A 1 104 ? 8.345 5.521 -0.371 1.00 95.81 104 ALA A CA 1
ATOM 841 C C . ALA A 1 104 ? 8.912 4.386 0.497 1.00 95.81 104 ALA A C 1
ATOM 843 O O . ALA A 1 104 ? 8.170 3.781 1.264 1.00 95.81 104 ALA A O 1
ATOM 844 N N . SER A 1 105 ? 10.228 4.157 0.460 1.00 95.00 105 SER A N 1
ATOM 845 C CA . SER A 1 105 ? 10.883 3.130 1.281 1.00 95.00 105 SER A CA 1
ATOM 846 C C . SER A 1 105 ? 10.657 3.358 2.780 1.00 95.00 105 SER A C 1
ATOM 848 O O . SER A 1 105 ? 10.238 2.443 3.485 1.00 95.00 105 SER A O 1
ATOM 850 N N . ARG A 1 106 ? 10.875 4.586 3.274 1.00 96.38 106 ARG A N 1
ATOM 851 C CA . ARG A 1 106 ? 10.656 4.918 4.695 1.00 96.38 106 ARG A CA 1
ATOM 852 C C . ARG A 1 106 ? 9.183 4.841 5.088 1.00 96.38 106 ARG A C 1
ATOM 854 O O . ARG A 1 106 ? 8.857 4.365 6.173 1.00 96.38 106 ARG A O 1
ATOM 861 N N . SER A 1 107 ? 8.290 5.290 4.209 1.00 97.31 107 SER A N 1
ATOM 862 C CA . SER A 1 107 ? 6.850 5.212 4.443 1.00 97.31 107 SER A CA 1
ATOM 863 C C . SER A 1 107 ? 6.358 3.766 4.504 1.00 97.31 107 SER A C 1
ATOM 865 O O . SER A 1 107 ? 5.528 3.459 5.354 1.00 97.31 107 SER A O 1
ATOM 867 N N . ALA A 1 108 ? 6.897 2.862 3.679 1.00 94.06 108 ALA A N 1
ATOM 868 C CA . ALA A 1 108 ? 6.566 1.438 3.741 1.00 94.06 108 ALA A CA 1
ATOM 869 C C . ALA A 1 108 ? 6.918 0.830 5.112 1.00 94.06 108 ALA A C 1
ATOM 871 O O . ALA A 1 108 ? 6.087 0.155 5.717 1.00 94.06 108 ALA A O 1
ATOM 872 N N . GLU A 1 109 ? 8.109 1.117 5.645 1.00 93.31 109 GLU A N 1
ATOM 873 C CA . GLU A 1 109 ? 8.533 0.648 6.974 1.00 93.31 109 GLU A CA 1
ATOM 874 C C . GLU A 1 109 ? 7.647 1.199 8.100 1.00 93.31 109 GLU A C 1
ATOM 876 O O . GLU A 1 109 ? 7.211 0.458 8.987 1.00 93.31 109 GLU A O 1
ATOM 881 N N . MET A 1 110 ? 7.336 2.497 8.049 1.00 95.75 110 MET A N 1
ATOM 882 C CA . MET A 1 110 ? 6.469 3.147 9.034 1.00 95.75 110 MET A CA 1
ATOM 883 C C . MET A 1 110 ? 5.065 2.529 9.047 1.00 95.75 110 MET A C 1
ATOM 885 O O . MET A 1 110 ? 4.505 2.272 10.113 1.00 95.75 110 MET A O 1
ATOM 889 N N . VAL A 1 111 ? 4.513 2.243 7.867 1.00 96.12 111 VAL A N 1
ATOM 890 C CA . VAL A 1 111 ? 3.187 1.640 7.715 1.00 96.12 111 VAL A CA 1
ATOM 891 C C . VAL A 1 111 ? 3.150 0.200 8.234 1.00 96.12 111 VAL A C 1
ATOM 893 O O . VAL A 1 111 ? 2.175 -0.190 8.874 1.00 96.12 111 VAL A O 1
ATOM 896 N N . LEU A 1 112 ? 4.217 -0.581 8.045 1.00 93.56 112 LEU A N 1
ATOM 897 C CA . LEU A 1 112 ? 4.321 -1.925 8.627 1.00 93.56 112 LEU A CA 1
ATOM 898 C C . LEU A 1 112 ? 4.316 -1.880 10.164 1.00 93.56 112 LEU A C 1
ATOM 900 O O . LEU A 1 112 ? 3.609 -2.654 10.809 1.00 93.56 112 LEU A O 1
ATOM 904 N N . SER A 1 113 ? 5.046 -0.930 10.757 1.00 94.31 113 SER A N 1
ATOM 905 C CA . SER A 1 113 ? 5.038 -0.703 12.211 1.00 94.31 113 SER A CA 1
ATOM 906 C C . SER A 1 113 ? 3.664 -0.248 12.731 1.00 94.31 113 SER A C 1
ATOM 908 O O . SER A 1 113 ? 3.211 -0.672 13.797 1.00 94.31 113 SER A O 1
ATOM 910 N N . ALA A 1 114 ? 2.961 0.599 11.973 1.00 96.25 114 ALA A N 1
ATOM 911 C CA . ALA A 1 114 ? 1.573 0.974 12.250 1.00 96.25 114 ALA A CA 1
ATOM 912 C C . ALA A 1 114 ? 0.620 -0.231 12.220 1.00 96.25 114 ALA A C 1
ATOM 914 O O . ALA A 1 114 ? -0.183 -0.383 13.138 1.00 96.25 114 ALA A O 1
ATOM 915 N N . GLY A 1 115 ? 0.766 -1.130 11.242 1.00 96.19 115 GLY A N 1
ATOM 916 C CA . GLY A 1 115 ? -0.022 -2.363 11.158 1.00 96.19 115 GLY A CA 1
ATOM 917 C C . GLY A 1 115 ? 0.065 -3.216 12.429 1.00 96.19 115 GLY A C 1
ATOM 918 O O . GLY A 1 115 ? -0.964 -3.581 12.991 1.00 96.19 115 GLY A O 1
ATOM 919 N N . MET A 1 116 ? 1.275 -3.445 12.954 1.00 95.56 116 MET A N 1
ATOM 920 C CA . MET A 1 116 ? 1.461 -4.230 14.187 1.00 95.56 116 MET A CA 1
ATOM 921 C C . MET A 1 116 ? 0.783 -3.597 15.415 1.00 95.56 116 MET A C 1
ATOM 923 O O . MET A 1 116 ? 0.198 -4.301 16.238 1.00 95.56 116 MET A O 1
ATOM 927 N N . ARG A 1 117 ? 0.818 -2.263 15.545 1.00 97.50 117 ARG A N 1
ATOM 928 C CA . ARG A 1 117 ? 0.119 -1.555 16.637 1.00 97.50 117 ARG A CA 1
ATOM 929 C C . ARG A 1 117 ? -1.399 -1.665 16.515 1.00 97.50 117 ARG A C 1
ATOM 931 O O . ARG A 1 117 ? -2.084 -1.738 17.533 1.00 97.50 117 ARG A O 1
ATOM 938 N N . LEU A 1 118 ? -1.929 -1.692 15.293 1.00 98.19 118 LEU A N 1
ATOM 939 C CA . LEU A 1 118 ? -3.361 -1.865 15.055 1.00 98.19 118 LEU A CA 1
ATOM 940 C C . LEU A 1 118 ? -3.842 -3.280 15.381 1.00 98.19 118 LEU A C 1
ATOM 942 O O . LEU A 1 118 ? -4.936 -3.416 15.922 1.00 98.19 118 LEU A O 1
ATOM 946 N N . GLU A 1 119 ? -3.032 -4.314 15.146 1.00 97.56 119 GLU A N 1
ATOM 947 C CA . GLU A 1 119 ? -3.339 -5.678 15.605 1.00 97.56 119 GLU A CA 1
ATOM 948 C C . GLU A 1 119 ? -3.452 -5.740 17.136 1.00 97.56 119 GLU A C 1
ATOM 950 O O . GLU A 1 119 ? -4.406 -6.305 17.680 1.00 97.56 119 GLU A O 1
ATOM 955 N N . GLU A 1 120 ? -2.525 -5.094 17.850 1.00 97.69 120 GLU A N 1
ATOM 956 C CA . GLU A 1 120 ? -2.591 -5.001 19.311 1.00 97.69 120 GLU A CA 1
ATOM 957 C C . GLU A 1 120 ? -3.804 -4.180 19.783 1.00 97.69 120 GLU A C 1
ATOM 959 O O . GLU A 1 120 ? -4.473 -4.561 20.748 1.00 97.69 120 GLU A O 1
ATOM 964 N N . ALA A 1 121 ? -4.132 -3.085 19.089 1.00 98.25 121 ALA A N 1
ATOM 965 C CA . ALA A 1 121 ? -5.315 -2.283 19.384 1.00 98.25 121 ALA A CA 1
ATOM 966 C C . ALA A 1 121 ? -6.613 -3.081 19.183 1.00 98.25 121 ALA A C 1
ATOM 968 O O . ALA A 1 121 ? -7.492 -3.031 20.044 1.00 98.25 121 ALA A O 1
ATOM 969 N N . ALA A 1 122 ? -6.717 -3.849 18.091 1.00 98.19 122 ALA A N 1
ATOM 970 C CA . ALA A 1 122 ? -7.858 -4.718 17.807 1.00 98.19 122 ALA A CA 1
ATOM 971 C C . ALA A 1 122 ? -8.081 -5.722 18.945 1.00 98.19 122 ALA A C 1
ATOM 973 O O . ALA A 1 122 ? -9.189 -5.824 19.473 1.00 98.19 122 ALA A O 1
ATOM 974 N N . TYR A 1 123 ? -7.010 -6.388 19.385 1.00 98.00 123 TYR A N 1
ATOM 975 C CA . TYR A 1 123 ? -7.065 -7.332 20.499 1.00 98.00 123 TYR A CA 1
ATOM 976 C C . TYR A 1 123 ? -7.515 -6.670 21.811 1.00 98.00 123 TYR A C 1
ATOM 978 O O . TYR A 1 123 ? -8.299 -7.242 22.572 1.00 98.00 123 TYR A O 1
ATOM 986 N N . SER A 1 124 ? -7.055 -5.448 22.088 1.00 98.06 124 SER A N 1
ATOM 987 C CA . SER A 1 124 ? -7.507 -4.695 23.261 1.00 98.06 124 SER A CA 1
ATOM 988 C C . SER A 1 124 ? -8.998 -4.339 23.192 1.00 98.06 124 SER A C 1
ATOM 990 O O . SER A 1 124 ? -9.703 -4.518 24.187 1.00 98.06 124 SER A O 1
ATOM 992 N N . PHE A 1 125 ? -9.521 -3.918 22.037 1.00 98.25 125 PHE A N 1
ATOM 993 C CA . PHE A 1 125 ? -10.956 -3.640 21.891 1.00 98.25 125 PHE A CA 1
ATOM 994 C C . PHE A 1 125 ? -11.822 -4.901 22.009 1.00 98.25 125 PHE A C 1
ATOM 996 O O . PHE A 1 125 ? -12.832 -4.868 22.712 1.00 98.25 125 PHE A O 1
ATOM 1003 N N . GLU A 1 126 ? -11.395 -6.030 21.438 1.00 97.81 126 GLU A N 1
ATOM 1004 C CA . GLU A 1 126 ? -12.083 -7.323 21.584 1.00 97.81 126 GLU A CA 1
ATOM 1005 C C . GLU A 1 126 ? -12.164 -7.756 23.060 1.00 97.81 126 GLU A C 1
ATOM 1007 O O . GLU A 1 126 ? -13.204 -8.201 23.557 1.00 97.81 126 GLU A O 1
ATOM 1012 N N . ARG A 1 127 ? -11.073 -7.581 23.816 1.00 97.88 127 ARG A N 1
ATOM 1013 C CA . ARG A 1 127 ? -11.067 -7.889 25.253 1.00 97.88 127 ARG A CA 1
ATOM 1014 C C . ARG A 1 127 ? -11.963 -6.954 26.050 1.00 97.88 127 ARG A C 1
ATOM 1016 O O . ARG A 1 127 ? -12.656 -7.431 26.951 1.00 97.88 127 ARG A O 1
ATOM 1023 N N . ALA A 1 128 ? -11.961 -5.661 25.736 1.00 97.75 128 ALA A N 1
ATOM 1024 C CA . ALA A 1 128 ? -12.869 -4.706 26.360 1.00 97.75 128 ALA A CA 1
ATOM 1025 C C . ALA A 1 128 ? -14.334 -5.099 26.122 1.00 97.75 128 ALA A C 1
ATOM 1027 O O . ALA A 1 128 ? -15.102 -5.195 27.079 1.00 97.75 128 ALA A O 1
ATOM 1028 N N . GLU A 1 129 ? -14.697 -5.420 24.879 1.00 97.25 129 GLU A N 1
ATOM 1029 C CA . GLU A 1 129 ? -16.032 -5.900 24.511 1.00 97.25 129 GLU A CA 1
ATOM 1030 C C . GLU A 1 129 ? -16.411 -7.178 25.276 1.00 97.25 129 GLU A C 1
ATOM 1032 O O . GLU A 1 129 ? -17.516 -7.275 25.816 1.00 97.25 129 GLU A O 1
ATOM 1037 N N . SER A 1 130 ? -15.480 -8.130 25.413 1.00 97.00 130 SER A N 1
ATOM 1038 C CA . SER A 1 130 ? -15.691 -9.349 26.203 1.00 97.00 130 SER A CA 1
ATOM 1039 C C . SER A 1 130 ? -15.986 -9.050 27.676 1.00 97.00 130 SER A C 1
ATOM 1041 O O . SER A 1 130 ? -16.865 -9.681 28.270 1.00 97.00 130 SER A O 1
ATOM 1043 N N . PHE A 1 131 ? -15.281 -8.091 28.284 1.00 96.81 131 PHE A N 1
ATOM 1044 C CA . PHE A 1 131 ? -15.540 -7.678 29.665 1.00 96.81 131 PHE A CA 1
ATOM 1045 C C . PHE A 1 131 ? -16.895 -6.978 29.808 1.00 96.81 131 PHE A C 1
ATOM 1047 O O . PHE A 1 131 ? -17.673 -7.363 30.681 1.00 96.81 131 PHE A O 1
ATOM 1054 N N . TYR A 1 132 ? -17.219 -6.020 28.935 1.00 96.00 132 TYR A N 1
ATOM 1055 C CA . TYR A 1 132 ? -18.512 -5.331 28.967 1.00 96.00 132 TYR A CA 1
ATOM 1056 C C . TYR A 1 132 ? -19.691 -6.293 28.741 1.00 96.00 132 TYR A C 1
ATOM 1058 O O . TYR A 1 132 ? -20.694 -6.218 29.451 1.00 96.00 132 TYR A O 1
ATOM 1066 N N . SER A 1 133 ? -19.549 -7.252 27.823 1.00 94.06 133 SER A N 1
ATOM 1067 C CA . SER A 1 133 ? -20.573 -8.271 27.550 1.00 94.06 133 SER A CA 1
ATOM 1068 C C . SER A 1 133 ? -20.805 -9.190 28.752 1.00 94.06 133 SER A C 1
ATOM 1070 O O . SER A 1 133 ? -21.936 -9.571 29.044 1.00 94.06 133 SER A O 1
ATOM 1072 N N . LYS A 1 134 ? -19.743 -9.530 29.498 1.00 94.50 134 LYS A N 1
ATOM 1073 C CA . LYS A 1 134 ? -19.878 -10.277 30.758 1.00 94.50 134 LYS A CA 1
ATOM 1074 C C . LYS A 1 134 ? -20.599 -9.451 31.821 1.00 94.50 134 LYS A C 1
ATOM 1076 O O . LYS A 1 134 ? -21.476 -9.995 32.488 1.00 94.50 134 LYS A O 1
ATOM 1081 N N . CYS A 1 135 ? -20.313 -8.151 31.932 1.00 91.75 135 CYS A N 1
ATOM 1082 C CA . CYS A 1 135 ? -21.031 -7.264 32.854 1.00 91.75 135 CYS A CA 1
ATOM 1083 C C . CYS A 1 135 ? -22.537 -7.204 32.577 1.00 91.75 135 CYS A C 1
ATOM 1085 O O . CYS A 1 135 ? -23.308 -7.184 33.530 1.00 91.75 135 CYS A O 1
ATOM 1087 N N . GLN A 1 136 ? -22.967 -7.221 31.310 1.00 89.88 136 GLN A N 1
ATOM 1088 C CA . GLN A 1 136 ? -24.396 -7.219 30.957 1.00 89.88 136 GLN A CA 1
ATOM 1089 C C . GLN A 1 136 ? -25.158 -8.457 31.459 1.00 89.88 136 GLN A C 1
ATOM 1091 O O . GLN A 1 136 ? -26.381 -8.424 31.559 1.00 89.88 136 GLN A O 1
ATOM 1096 N N . SER A 1 137 ? -24.465 -9.558 31.770 1.00 88.75 137 SER A N 1
ATOM 1097 C CA . SER A 1 137 ? -25.105 -10.761 32.323 1.00 88.75 137 SER A CA 1
ATOM 1098 C C . SER A 1 137 ? -25.411 -10.670 33.827 1.00 88.75 137 SER A C 1
ATOM 1100 O O . SER A 1 137 ? -26.092 -11.546 34.363 1.00 88.75 137 SER A O 1
ATOM 1102 N N . LEU A 1 138 ? -24.923 -9.623 34.502 1.00 88.69 138 LEU A N 1
ATOM 1103 C CA . LEU A 1 138 ? -25.103 -9.385 35.936 1.00 88.69 138 LEU A CA 1
ATOM 1104 C C . LEU A 1 138 ? -26.382 -8.576 36.206 1.00 88.69 138 LEU A C 1
ATOM 1106 O O . LEU A 1 138 ? -26.828 -7.800 35.363 1.00 88.69 138 LEU A O 1
ATOM 1110 N N . HIS A 1 139 ? -26.979 -8.722 37.394 1.00 81.12 139 HIS A N 1
ATOM 1111 C CA . HIS A 1 139 ? -28.207 -7.993 37.744 1.00 81.12 139 HIS A CA 1
ATOM 1112 C C . HIS A 1 139 ? -27.889 -6.561 38.192 1.00 81.12 139 HIS A C 1
ATOM 1114 O O . HIS A 1 139 ? -27.770 -6.271 39.386 1.00 81.12 139 HIS A O 1
ATOM 1120 N N . LEU A 1 140 ? -27.749 -5.656 37.225 1.00 83.75 140 LEU A N 1
ATOM 1121 C CA . LEU A 1 140 ? -27.402 -4.256 37.455 1.00 83.75 140 LEU A CA 1
ATOM 1122 C C . LEU A 1 140 ? -28.634 -3.337 37.428 1.00 83.75 140 LEU A C 1
ATOM 1124 O O . LEU A 1 140 ? -29.764 -3.752 37.174 1.00 83.75 140 LEU A O 1
ATOM 1128 N N . SER A 1 141 ? -28.436 -2.068 37.792 1.00 85.00 141 SER A N 1
ATOM 1129 C CA . SER A 1 141 ? -29.487 -1.056 37.678 1.00 85.00 141 SER A CA 1
ATOM 1130 C C . SER A 1 141 ? -29.616 -0.581 36.228 1.00 85.00 141 SER A C 1
ATOM 1132 O O . SER A 1 141 ? -28.617 -0.492 35.522 1.00 85.00 141 SER A O 1
ATOM 1134 N N . ASN A 1 142 ? -30.809 -0.134 35.819 1.00 85.94 142 ASN A N 1
ATOM 1135 C CA . ASN A 1 142 ? -31.039 0.380 34.458 1.00 85.94 142 ASN A CA 1
ATOM 1136 C C . ASN A 1 142 ? -30.035 1.471 34.028 1.00 85.94 142 ASN A C 1
ATOM 1138 O O . ASN A 1 142 ? -29.698 1.578 32.856 1.00 85.94 142 ASN A O 1
ATOM 1142 N N . GLN A 1 143 ? -29.556 2.297 34.968 1.00 86.69 143 GLN A N 1
ATOM 1143 C CA . GLN A 1 143 ? -28.544 3.323 34.679 1.00 86.69 143 GLN A CA 1
ATOM 1144 C C . GLN A 1 143 ? -27.185 2.716 34.300 1.00 86.69 143 GLN A C 1
ATOM 1146 O O . GLN A 1 143 ? -26.501 3.259 33.434 1.00 86.69 143 GLN A O 1
ATOM 1151 N N . LYS A 1 144 ? -26.803 1.602 34.938 1.00 88.12 144 LYS A N 1
ATOM 1152 C CA . LYS A 1 144 ? -25.578 0.855 34.638 1.00 88.12 144 LYS A CA 1
ATOM 1153 C C . LYS A 1 144 ? -25.701 0.087 33.321 1.00 88.12 144 LYS A C 1
ATOM 1155 O O . LYS A 1 144 ? -24.750 0.101 32.547 1.00 88.12 144 LYS A O 1
ATOM 1160 N N . ASP A 1 145 ? -26.871 -0.473 33.019 1.00 88.25 145 ASP A N 1
ATOM 1161 C CA . ASP A 1 145 ? -27.139 -1.116 31.721 1.00 88.25 145 ASP A CA 1
ATOM 1162 C C . ASP A 1 145 ? -27.017 -0.109 30.571 1.00 88.25 145 ASP A C 1
ATOM 1164 O O . ASP A 1 145 ? -26.293 -0.320 29.604 1.00 88.25 145 ASP A O 1
ATOM 1168 N N . GLU A 1 146 ? -27.624 1.067 30.734 1.00 90.75 146 GLU A N 1
ATOM 1169 C CA . GLU A 1 146 ? -27.520 2.173 29.784 1.00 90.75 146 GLU A CA 1
ATOM 1170 C C . GLU A 1 146 ? -26.089 2.703 29.575 1.00 90.75 146 GLU A C 1
ATOM 1172 O O . GLU A 1 146 ? -25.811 3.344 28.553 1.00 90.75 146 GLU A O 1
ATOM 1177 N N . TYR A 1 147 ? -25.216 2.542 30.571 1.00 92.94 147 TYR A N 1
ATOM 1178 C CA . TYR A 1 147 ? -23.794 2.864 30.475 1.00 92.94 147 TYR A CA 1
ATOM 1179 C C . TYR A 1 147 ? -23.041 1.759 29.724 1.00 92.94 147 TYR A C 1
ATOM 1181 O O . TYR A 1 147 ? -22.276 2.066 28.811 1.00 92.94 147 TYR A O 1
ATOM 1189 N N . LEU A 1 148 ? -23.300 0.490 30.056 1.00 94.19 148 LEU A N 1
ATOM 1190 C CA . LEU A 1 148 ? -22.719 -0.675 29.382 1.00 94.19 148 LEU A CA 1
ATOM 1191 C C . LEU A 1 148 ? -23.048 -0.698 27.890 1.00 94.19 148 LEU A C 1
ATOM 1193 O O . LEU A 1 148 ? -22.155 -0.917 27.076 1.00 94.19 148 LEU A O 1
ATOM 1197 N N . ASP A 1 149 ? -24.291 -0.391 27.523 1.00 94.50 149 ASP A N 1
ATOM 1198 C CA . ASP A 1 149 ? -24.720 -0.321 26.125 1.00 94.50 149 ASP A CA 1
ATOM 1199 C C . ASP A 1 149 ? -23.928 0.723 25.327 1.00 94.50 149 ASP A C 1
ATOM 1201 O O . ASP A 1 149 ? -23.611 0.507 24.156 1.00 94.50 149 ASP A O 1
ATOM 1205 N N . LEU A 1 150 ? -23.598 1.863 25.946 1.00 95.56 150 LEU A N 1
ATOM 1206 C CA . LEU A 1 150 ? -22.769 2.890 25.310 1.00 95.56 150 LEU A CA 1
ATOM 1207 C C . LEU A 1 150 ? -21.313 2.449 25.178 1.00 95.56 150 LEU A C 1
ATOM 1209 O O . LEU A 1 150 ? -20.697 2.735 24.155 1.00 95.56 150 LEU A O 1
ATOM 1213 N N . GLU A 1 151 ? -20.762 1.772 26.184 1.00 96.25 151 GLU A N 1
ATOM 1214 C CA . GLU A 1 151 ? -19.388 1.265 26.140 1.00 96.25 151 GLU A CA 1
ATOM 1215 C C . GLU A 1 151 ? -19.215 0.160 25.097 1.00 96.25 151 GLU A C 1
ATOM 1217 O O . GLU A 1 151 ? -18.237 0.176 24.355 1.00 96.25 151 GLU A O 1
ATOM 1222 N N . LEU A 1 152 ? -20.188 -0.746 24.971 1.00 96.38 152 LEU A N 1
ATOM 1223 C CA . LEU A 1 152 ? -20.203 -1.766 23.919 1.00 96.38 152 LEU A CA 1
ATOM 1224 C C . LEU A 1 152 ? -20.303 -1.141 22.530 1.00 96.38 152 LEU A C 1
ATOM 1226 O O . LEU A 1 152 ? -19.548 -1.513 21.637 1.00 96.38 152 LEU A O 1
ATOM 1230 N N . GLN A 1 153 ? -21.178 -0.146 22.350 1.00 97.38 153 GLN A N 1
ATOM 1231 C CA . GLN A 1 153 ? -21.234 0.613 21.098 1.00 97.38 153 GLN A CA 1
ATOM 1232 C C . GLN A 1 153 ? -19.902 1.303 20.798 1.00 97.38 153 GLN A C 1
ATOM 1234 O O . GLN A 1 153 ? -19.456 1.298 19.654 1.00 97.38 153 GLN A O 1
ATOM 1239 N N . LEU A 1 154 ? -19.256 1.894 21.806 1.00 97.50 154 LEU A N 1
ATOM 1240 C CA . LEU A 1 154 ? -17.975 2.569 21.633 1.00 97.50 154 LEU A CA 1
ATOM 1241 C C . LEU A 1 154 ? -16.871 1.573 21.251 1.00 97.50 154 LEU A C 1
ATOM 1243 O O . LEU A 1 154 ? -16.161 1.820 20.279 1.00 97.50 154 LEU A O 1
ATOM 1247 N N . ALA A 1 155 ? -16.762 0.445 21.957 1.00 97.44 155 ALA A N 1
ATOM 1248 C CA . ALA A 1 155 ? -15.813 -0.626 21.655 1.00 97.44 155 ALA A CA 1
ATOM 1249 C C . ALA A 1 155 ? -16.017 -1.181 20.237 1.00 97.44 155 ALA A C 1
ATOM 1251 O O . ALA A 1 155 ? -15.054 -1.280 19.481 1.00 97.44 155 ALA A O 1
ATOM 1252 N N . ALA A 1 156 ? -17.267 -1.436 19.836 1.00 97.44 156 ALA A N 1
ATOM 1253 C CA . ALA A 1 156 ? -17.598 -1.915 18.496 1.00 97.44 156 ALA A CA 1
ATOM 1254 C C . ALA A 1 156 ? -17.207 -0.908 17.400 1.00 97.44 156 ALA A C 1
ATOM 1256 O O . ALA A 1 156 ? -16.597 -1.284 16.398 1.00 97.44 156 ALA A O 1
ATOM 1257 N N . VAL A 1 157 ? -17.499 0.386 17.594 1.00 98.25 157 VAL A N 1
ATOM 1258 C CA . VAL A 1 157 ? -17.119 1.433 16.628 1.00 98.25 157 VAL A CA 1
ATOM 1259 C C . VAL A 1 157 ? -15.599 1.598 16.559 1.00 98.25 157 VAL A C 1
ATOM 1261 O O . VAL A 1 157 ? -15.066 1.794 15.469 1.00 98.25 157 VAL A O 1
ATOM 1264 N N . TYR A 1 158 ? -14.878 1.485 17.679 1.00 98.38 158 TYR A N 1
ATOM 1265 C CA . TYR A 1 158 ? -13.412 1.447 17.662 1.00 98.38 158 TYR A CA 1
ATOM 1266 C C . TYR A 1 158 ? -12.864 0.198 16.963 1.00 98.38 158 TYR A C 1
ATOM 1268 O O . TYR A 1 158 ? -11.882 0.311 16.233 1.00 98.38 158 TYR A O 1
ATOM 1276 N N . GLY A 1 159 ? -13.504 -0.962 17.119 1.00 97.94 159 GLY A N 1
ATOM 1277 C CA . GLY A 1 159 ? -13.167 -2.174 16.371 1.00 97.94 159 GLY A CA 1
ATOM 1278 C C . GLY A 1 159 ? -13.293 -1.966 14.859 1.00 97.94 159 GLY A C 1
ATOM 1279 O O . GLY A 1 159 ? -12.355 -2.254 14.112 1.00 97.94 159 GLY A O 1
ATOM 1280 N N . GLU A 1 160 ? -14.399 -1.368 14.401 1.00 98.31 160 GLU A N 1
ATOM 1281 C CA . GLU A 1 160 ? -14.556 -0.994 12.988 1.00 98.31 160 GLU A CA 1
ATOM 1282 C C . GLU A 1 160 ? -13.513 0.051 12.558 1.00 98.31 160 GLU A C 1
ATOM 1284 O O . GLU A 1 160 ? -12.940 -0.047 11.472 1.00 98.31 160 GLU A O 1
ATOM 1289 N N . TYR A 1 161 ? -13.215 1.027 13.419 1.00 98.44 161 TYR A N 1
ATOM 1290 C CA . TYR A 1 161 ? -12.195 2.042 13.161 1.00 98.44 161 TYR A CA 1
ATOM 1291 C C . TYR A 1 161 ? -10.813 1.433 12.932 1.00 98.44 161 TYR A C 1
ATOM 1293 O O . TYR A 1 161 ? -10.143 1.773 11.957 1.00 98.44 161 TYR A O 1
ATOM 1301 N N . VAL A 1 162 ? -10.404 0.503 13.797 1.00 98.56 162 VAL A N 1
ATOM 1302 C CA . VAL A 1 162 ? -9.140 -0.226 13.670 1.00 98.56 162 VAL A CA 1
ATOM 1303 C C . VAL A 1 162 ? -9.118 -1.071 12.407 1.00 98.56 162 VAL A C 1
ATOM 1305 O O . VAL A 1 162 ? -8.097 -1.090 11.725 1.00 98.56 162 VAL A O 1
ATOM 1308 N N . SER A 1 163 ? -10.229 -1.717 12.047 1.00 98.31 163 SER A N 1
ATOM 1309 C CA . SER A 1 163 ? -10.326 -2.466 10.790 1.00 98.31 163 SER A CA 1
ATOM 1310 C C . SER A 1 163 ? -10.078 -1.562 9.575 1.00 98.31 163 SER A C 1
ATOM 1312 O O . SER A 1 163 ? -9.242 -1.896 8.737 1.00 98.31 163 SER A O 1
ATOM 1314 N N . VAL A 1 164 ? -10.699 -0.377 9.527 1.00 98.44 164 VAL A N 1
ATOM 1315 C CA . VAL A 1 164 ? -10.476 0.610 8.452 1.00 98.44 164 VAL A CA 1
ATOM 1316 C C . VAL A 1 164 ? -9.036 1.125 8.439 1.00 98.44 164 VAL A C 1
ATOM 1318 O O . VAL A 1 164 ? -8.438 1.259 7.374 1.00 98.44 164 VAL A O 1
ATOM 1321 N N . LEU A 1 165 ? -8.452 1.409 9.606 1.00 98.25 165 LEU A N 1
ATOM 1322 C CA . LEU A 1 165 ? -7.049 1.821 9.698 1.00 98.25 165 LEU A CA 1
ATOM 1323 C C . LEU A 1 165 ? -6.087 0.712 9.257 1.00 98.25 165 LEU A C 1
ATOM 1325 O O . LEU A 1 165 ? -5.063 1.010 8.648 1.00 98.25 165 LEU A O 1
ATOM 1329 N N . SER A 1 166 ? -6.411 -0.548 9.545 1.00 98.25 166 SER A N 1
ATOM 1330 C CA . SER A 1 166 ? -5.588 -1.702 9.167 1.00 98.25 166 SER A CA 1
ATOM 1331 C C . SER A 1 166 ? -5.612 -1.904 7.658 1.00 98.25 166 SER A C 1
ATOM 1333 O O . SER A 1 166 ? -4.564 -2.101 7.048 1.00 98.25 166 SER A O 1
ATOM 1335 N N . GLU A 1 167 ? -6.788 -1.766 7.041 1.00 98.25 167 GLU A N 1
ATOM 1336 C CA . GLU A 1 167 ? -6.939 -1.787 5.586 1.00 98.25 167 GLU A CA 1
ATOM 1337 C C . GLU A 1 167 ? -6.199 -0.614 4.924 1.00 98.25 167 GLU A C 1
ATOM 1339 O O . GLU A 1 167 ? -5.467 -0.814 3.957 1.00 98.25 167 GLU A O 1
ATOM 1344 N N . LEU A 1 168 ? -6.285 0.595 5.497 1.00 97.88 168 LEU A N 1
ATOM 1345 C CA . LEU A 1 168 ? -5.482 1.742 5.059 1.00 97.88 168 LEU A CA 1
ATOM 1346 C C . LEU A 1 168 ? -3.981 1.453 5.137 1.00 97.88 168 LEU A C 1
ATOM 1348 O O . LEU A 1 168 ? -3.263 1.756 4.189 1.00 97.88 168 LEU A O 1
ATOM 1352 N N . CYS A 1 169 ? -3.497 0.873 6.240 1.00 97.62 169 CYS A N 1
ATOM 1353 C CA . CYS A 1 169 ? -2.088 0.504 6.371 1.00 97.62 169 CYS A CA 1
ATOM 1354 C C . CYS A 1 169 ? -1.694 -0.525 5.310 1.00 97.62 169 CYS A C 1
ATOM 1356 O O . CYS A 1 169 ? -0.683 -0.357 4.640 1.00 97.62 169 CYS A O 1
ATOM 1358 N N . HIS A 1 170 ? -2.506 -1.557 5.094 1.00 97.31 170 HIS A N 1
ATOM 1359 C CA . HIS A 1 170 ? -2.234 -2.538 4.049 1.00 97.31 170 HIS A CA 1
ATOM 1360 C C . HIS A 1 170 ? -2.124 -1.879 2.665 1.00 97.31 170 HIS A C 1
ATOM 1362 O O . HIS A 1 170 ? -1.121 -2.059 1.976 1.00 97.31 170 HIS A O 1
ATOM 1368 N N . ASN A 1 171 ? -3.088 -1.030 2.301 1.00 97.81 171 ASN A N 1
ATOM 1369 C CA . ASN A 1 171 ? -3.104 -0.364 1.000 1.00 97.81 171 ASN A CA 1
ATOM 1370 C C . ASN A 1 171 ? -1.943 0.632 0.846 1.00 97.81 171 ASN A C 1
ATOM 1372 O O . ASN A 1 171 ? -1.309 0.679 -0.206 1.00 97.81 171 ASN A O 1
ATOM 1376 N N . TYR A 1 172 ? -1.590 1.384 1.892 1.00 97.94 172 TYR A N 1
ATOM 1377 C CA . TYR A 1 172 ? -0.390 2.223 1.868 1.00 97.94 172 TYR A CA 1
ATOM 1378 C C . TYR A 1 172 ? 0.891 1.399 1.711 1.00 97.94 172 TYR A C 1
ATOM 1380 O O . TYR A 1 172 ? 1.769 1.794 0.946 1.00 97.94 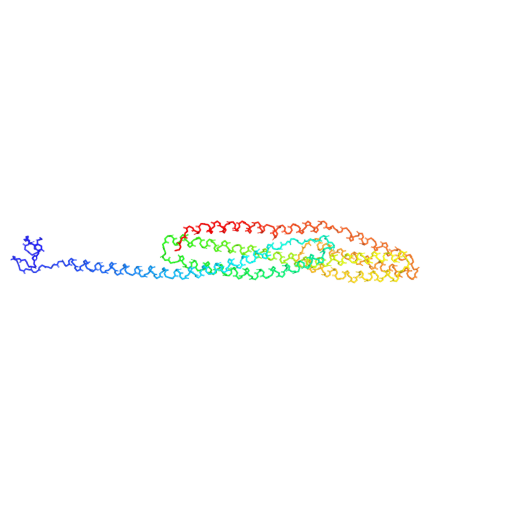172 TYR A O 1
ATOM 1388 N N . ALA A 1 173 ? 1.007 0.257 2.393 1.00 97.00 173 ALA A N 1
ATOM 1389 C CA . ALA A 1 173 ? 2.165 -0.619 2.254 1.00 97.00 173 ALA A CA 1
ATOM 1390 C C . ALA A 1 173 ? 2.303 -1.105 0.806 1.00 97.00 173 ALA A C 1
ATOM 1392 O O . ALA A 1 173 ? 3.373 -0.935 0.226 1.00 97.00 173 ALA A O 1
ATOM 1393 N N . THR A 1 174 ? 1.222 -1.598 0.195 1.00 97.50 174 THR A N 1
ATOM 1394 C CA . THR A 1 174 ? 1.198 -1.988 -1.224 1.00 97.50 174 THR A CA 1
ATOM 1395 C C . THR A 1 174 ? 1.594 -0.827 -2.136 1.00 97.50 174 THR A C 1
ATOM 1397 O O . THR A 1 174 ? 2.450 -0.989 -3.004 1.00 97.50 174 THR A O 1
ATOM 1400 N N . TYR A 1 175 ? 1.033 0.365 -1.915 1.00 97.81 175 TYR A N 1
ATOM 1401 C CA . TYR A 1 175 ? 1.329 1.559 -2.709 1.00 97.81 175 TYR A CA 1
ATOM 1402 C C . TYR A 1 175 ? 2.814 1.943 -2.676 1.00 97.81 175 TYR A C 1
ATOM 1404 O O . TYR A 1 175 ? 3.435 2.201 -3.713 1.00 97.81 175 TYR A O 1
ATOM 1412 N N . TYR A 1 176 ? 3.413 1.969 -1.486 1.00 97.75 176 TYR A N 1
ATOM 1413 C CA . TYR A 1 176 ? 4.817 2.334 -1.330 1.00 97.75 176 TYR A CA 1
ATOM 1414 C C . TYR A 1 176 ? 5.764 1.223 -1.794 1.00 97.75 176 TYR A C 1
ATOM 1416 O O . TYR A 1 176 ? 6.765 1.525 -2.443 1.00 97.75 176 TYR A O 1
ATOM 1424 N N . GLN A 1 177 ? 5.430 -0.047 -1.544 1.00 96.88 177 GLN A N 1
ATOM 1425 C CA . GLN A 1 177 ? 6.181 -1.200 -2.052 1.00 96.88 177 GLN A CA 1
ATOM 1426 C C . GLN A 1 177 ? 6.171 -1.274 -3.578 1.00 96.88 177 GLN A C 1
ATOM 1428 O O . GLN A 1 177 ? 7.177 -1.661 -4.156 1.00 96.88 177 GLN A O 1
ATOM 1433 N N . PHE A 1 178 ? 5.081 -0.864 -4.232 1.00 97.44 178 PHE A N 1
ATOM 1434 C CA . PHE A 1 178 ? 5.027 -0.706 -5.685 1.00 97.44 178 PHE A CA 1
ATOM 1435 C C . PHE A 1 178 ? 5.920 0.446 -6.161 1.00 97.44 178 PHE A C 1
ATOM 1437 O O . PHE A 1 178 ? 6.661 0.326 -7.135 1.00 97.44 178 PHE A O 1
ATOM 1444 N N . SER A 1 179 ? 5.844 1.583 -5.467 1.00 96.38 179 SER A N 1
ATOM 1445 C CA . SER A 1 179 ? 6.488 2.824 -5.902 1.00 96.38 179 SER A CA 1
ATOM 1446 C C . SER A 1 179 ? 8.015 2.739 -5.908 1.00 96.38 179 SER A C 1
ATOM 1448 O O . SER A 1 179 ? 8.650 3.380 -6.739 1.00 96.38 179 SER A O 1
ATOM 1450 N N . VAL A 1 180 ? 8.615 1.958 -5.004 1.00 96.31 180 VAL A N 1
ATOM 1451 C CA . VAL A 1 180 ? 10.077 1.805 -4.915 1.00 96.31 180 VAL A CA 1
ATOM 1452 C C . VAL A 1 180 ? 10.694 1.221 -6.198 1.00 96.31 180 VAL A C 1
ATOM 1454 O O . VAL A 1 180 ? 11.529 1.914 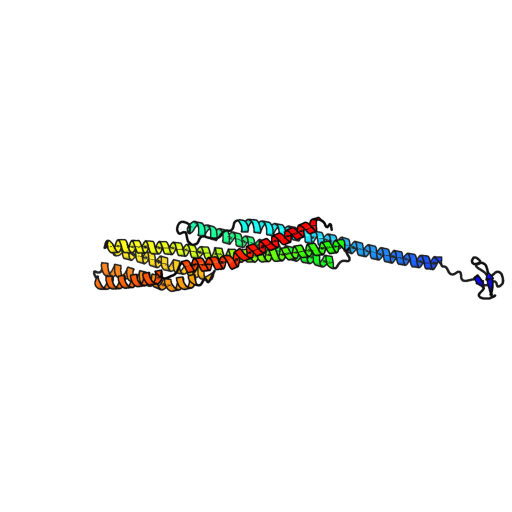-6.788 1.00 96.31 180 VAL A O 1
ATOM 1457 N N . PRO A 1 181 ? 10.324 0.006 -6.645 1.00 96.38 181 PRO A N 1
ATOM 1458 C CA . PRO A 1 181 ? 10.858 -0.575 -7.871 1.00 96.38 181 PRO A CA 1
ATOM 1459 C C . PRO A 1 181 ? 10.381 0.171 -9.122 1.00 96.38 181 PRO A C 1
ATOM 1461 O O . PRO A 1 181 ? 11.167 0.377 -10.039 1.00 96.38 181 PRO A O 1
ATOM 1464 N N . TYR A 1 182 ? 9.147 0.697 -9.144 1.00 95.38 182 TYR A N 1
ATOM 1465 C CA . TYR A 1 182 ? 8.679 1.519 -10.268 1.00 95.38 182 TYR A CA 1
ATOM 1466 C C . TYR A 1 182 ? 9.593 2.733 -10.509 1.00 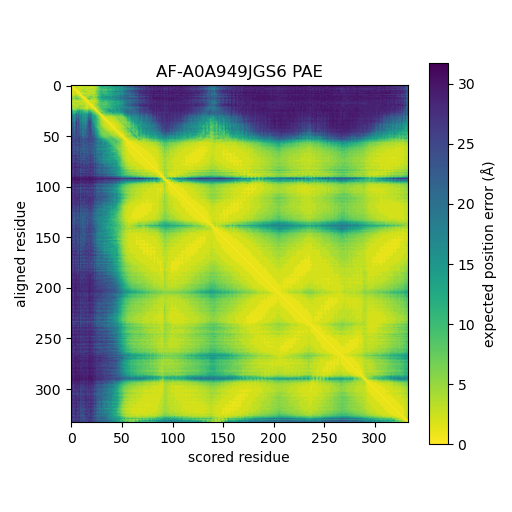95.38 182 TYR A C 1
ATOM 1468 O O . TYR A 1 182 ? 10.088 2.943 -11.613 1.00 95.38 182 TYR A O 1
ATOM 1476 N N . LEU A 1 183 ? 9.880 3.513 -9.460 1.00 94.19 183 LEU A N 1
ATOM 1477 C CA . LEU A 1 183 ? 10.752 4.687 -9.564 1.00 94.19 183 LEU A CA 1
ATOM 1478 C C . LEU A 1 183 ? 12.207 4.315 -9.882 1.00 94.19 183 LEU A C 1
ATOM 1480 O O . LEU A 1 183 ? 12.904 5.095 -10.528 1.00 94.19 183 LEU A O 1
ATOM 1484 N N . ALA A 1 184 ? 12.677 3.147 -9.435 1.00 94.56 184 ALA A N 1
ATOM 1485 C CA . ALA A 1 184 ? 13.983 2.624 -9.830 1.00 94.56 184 ALA A CA 1
ATOM 1486 C C . ALA A 1 184 ? 14.022 2.305 -11.335 1.00 94.56 184 ALA A C 1
ATOM 1488 O O . ALA A 1 184 ? 14.971 2.692 -12.019 1.00 94.56 184 ALA A O 1
ATOM 1489 N N . GLY A 1 185 ? 12.960 1.687 -11.858 1.00 93.94 185 GLY A N 1
ATOM 1490 C CA . GLY A 1 185 ? 12.761 1.445 -13.284 1.00 93.94 185 GLY A CA 1
ATOM 1491 C C . GLY A 1 185 ? 12.740 2.735 -14.106 1.00 93.94 185 GLY A C 1
ATOM 1492 O O . GLY A 1 185 ? 13.456 2.835 -15.096 1.00 93.94 185 GLY A O 1
ATOM 1493 N N . GLU A 1 186 ? 12.005 3.763 -13.676 1.00 91.50 186 GLU A N 1
ATOM 1494 C CA . GLU A 1 186 ? 11.994 5.084 -14.337 1.00 91.50 186 GLU A CA 1
ATOM 1495 C C . GLU A 1 186 ? 13.397 5.715 -14.407 1.00 91.50 186 GLU A C 1
ATOM 1497 O O . GLU A 1 186 ? 13.810 6.242 -15.441 1.00 91.50 186 GLU A O 1
ATOM 1502 N N . GLN A 1 187 ? 14.188 5.616 -13.333 1.00 92.25 187 GLN A N 1
ATOM 1503 C CA . GLN A 1 187 ? 15.573 6.105 -13.331 1.00 92.25 187 GLN A CA 1
ATOM 1504 C C . GLN A 1 187 ? 16.468 5.342 -14.311 1.00 92.25 187 GLN A C 1
ATOM 1506 O O . GLN A 1 187 ? 17.294 5.948 -15.002 1.00 92.25 187 GLN A O 1
ATOM 1511 N N . LEU A 1 188 ? 16.318 4.017 -14.368 1.00 94.12 188 LEU A N 1
ATOM 1512 C CA . LEU A 1 188 ? 17.040 3.183 -15.321 1.00 94.12 188 LEU A CA 1
ATOM 1513 C C . LEU A 1 188 ? 16.646 3.534 -16.758 1.00 94.12 188 LEU A C 1
ATOM 1515 O O . LEU A 1 188 ? 17.540 3.653 -17.592 1.00 94.12 188 LEU A O 1
ATOM 1519 N N . LEU A 1 189 ? 15.362 3.796 -17.027 1.00 92.56 189 LEU A N 1
ATOM 1520 C CA . LEU A 1 189 ? 14.873 4.168 -18.356 1.00 92.56 189 LEU A CA 1
ATOM 1521 C C . LEU A 1 189 ? 15.540 5.451 -18.845 1.00 92.56 189 LEU A C 1
ATOM 1523 O O . LEU A 1 189 ? 16.093 5.486 -19.939 1.00 92.56 189 LEU A O 1
ATOM 1527 N N . VAL A 1 190 ? 15.571 6.483 -18.001 1.00 91.38 190 VAL A N 1
ATOM 1528 C CA . VAL A 1 190 ? 16.260 7.743 -18.314 1.00 91.38 190 VAL A CA 1
ATOM 1529 C C . VAL A 1 190 ? 17.746 7.504 -18.580 1.00 91.38 190 VAL A C 1
ATOM 1531 O O . VAL A 1 190 ? 18.312 8.073 -19.515 1.00 91.38 190 VAL A O 1
ATOM 1534 N N . SER A 1 191 ? 18.397 6.643 -17.793 1.00 93.94 191 SER A N 1
ATOM 1535 C CA . SER A 1 191 ? 19.803 6.319 -18.031 1.00 93.94 191 SER A CA 1
ATOM 1536 C C . SER A 1 191 ? 20.031 5.526 -19.320 1.00 93.94 191 SER A C 1
ATOM 1538 O O . SER A 1 191 ? 21.097 5.698 -19.908 1.00 93.94 191 SER A O 1
ATOM 1540 N N . ILE A 1 192 ? 19.101 4.661 -19.725 1.00 95.06 192 ILE A N 1
ATOM 1541 C CA . ILE A 1 192 ? 19.155 3.911 -20.987 1.00 95.06 192 ILE A CA 1
ATOM 1542 C C . ILE A 1 192 ? 19.032 4.881 -22.155 1.00 95.06 192 ILE A C 1
ATOM 1544 O O . ILE A 1 192 ? 19.896 4.881 -23.025 1.00 95.06 192 ILE A O 1
ATOM 1548 N N . LEU A 1 193 ? 18.031 5.766 -22.125 1.00 92.81 193 LEU A N 1
ATOM 1549 C CA . LEU A 1 193 ? 17.839 6.789 -23.155 1.00 92.81 193 LEU A CA 1
ATOM 1550 C C . LEU A 1 193 ? 19.065 7.708 -23.265 1.00 92.81 193 LEU A C 1
ATOM 1552 O O . LEU A 1 193 ? 19.534 7.971 -24.365 1.00 92.81 193 LEU A O 1
ATOM 1556 N N . SER A 1 194 ? 19.670 8.103 -22.139 1.00 94.31 194 SER A N 1
ATOM 1557 C CA . SER A 1 194 ? 20.913 8.885 -22.166 1.00 94.31 194 SER A CA 1
ATOM 1558 C C . SER A 1 194 ? 22.100 8.126 -22.770 1.00 94.31 194 SER A C 1
ATOM 1560 O O . SER A 1 194 ? 22.953 8.763 -23.386 1.00 94.31 194 SER A O 1
ATOM 1562 N N . ASP A 1 195 ? 22.215 6.813 -22.560 1.00 95.94 195 ASP A N 1
ATOM 1563 C CA . ASP A 1 195 ? 23.279 6.015 -23.179 1.00 95.94 195 ASP A CA 1
ATOM 1564 C C . ASP A 1 195 ? 23.012 5.800 -24.675 1.00 95.94 195 ASP A C 1
ATOM 1566 O O . ASP A 1 195 ? 23.958 5.810 -25.458 1.00 95.94 195 ASP A O 1
ATOM 1570 N N . MET A 1 196 ? 21.744 5.671 -25.081 1.00 94.50 196 MET A N 1
ATOM 1571 C CA . MET A 1 196 ? 21.345 5.631 -26.491 1.00 94.50 196 MET A CA 1
ATOM 1572 C C . MET A 1 196 ? 21.687 6.935 -27.207 1.00 94.50 196 MET A C 1
ATOM 1574 O O . MET A 1 196 ? 22.300 6.888 -28.269 1.00 94.50 196 MET A O 1
ATOM 1578 N N . ASP A 1 197 ? 21.365 8.085 -26.609 1.00 94.50 197 ASP A N 1
ATOM 1579 C CA . ASP A 1 197 ? 21.711 9.400 -27.160 1.00 94.50 197 ASP A CA 1
ATOM 1580 C C . ASP A 1 197 ? 23.229 9.544 -27.330 1.00 94.50 197 ASP A C 1
ATOM 1582 O O . ASP A 1 197 ? 23.699 9.917 -28.400 1.00 94.50 197 ASP A O 1
ATOM 1586 N N . ARG A 1 198 ? 24.020 9.140 -26.324 1.00 94.38 198 ARG A N 1
ATOM 1587 C CA . ARG A 1 198 ? 25.490 9.104 -26.451 1.00 94.38 198 ARG A CA 1
ATOM 1588 C C . ARG A 1 198 ? 25.950 8.149 -27.549 1.00 94.38 198 ARG A C 1
ATOM 1590 O O . ARG A 1 198 ? 26.903 8.453 -28.258 1.00 94.38 198 ARG A O 1
ATOM 1597 N N . GLY A 1 199 ? 25.316 6.986 -27.673 1.00 95.00 199 GLY A N 1
ATOM 1598 C CA . GLY A 1 199 ? 25.601 6.034 -28.742 1.00 95.00 199 GLY A CA 1
ATOM 1599 C C . GLY A 1 199 ? 25.392 6.660 -30.120 1.00 95.00 199 GLY A C 1
ATOM 1600 O O . GLY A 1 199 ? 26.274 6.557 -30.970 1.00 95.00 199 GLY A O 1
ATOM 1601 N N . ASN A 1 200 ? 24.279 7.374 -30.300 1.00 93.12 200 ASN A N 1
ATOM 1602 C CA . ASN A 1 200 ? 23.954 8.096 -31.528 1.00 93.12 200 ASN A CA 1
ATOM 1603 C C . ASN A 1 200 ? 24.966 9.218 -31.813 1.00 93.12 200 ASN A C 1
ATOM 1605 O O . ASN A 1 200 ? 25.505 9.267 -32.916 1.00 93.12 200 ASN A O 1
ATOM 1609 N N . ASP A 1 201 ? 25.301 10.049 -30.820 1.00 94.75 201 ASP A N 1
ATOM 1610 C CA . ASP A 1 201 ? 26.278 11.142 -30.963 1.00 94.75 201 ASP A CA 1
ATOM 1611 C C . ASP A 1 201 ? 27.650 10.631 -31.442 1.00 94.75 201 ASP A C 1
ATOM 1613 O O . ASP A 1 201 ? 28.283 11.210 -32.328 1.00 94.75 201 ASP A O 1
ATOM 1617 N N . HIS A 1 202 ? 28.126 9.521 -30.868 1.00 94.56 202 HIS A N 1
ATOM 1618 C CA . HIS A 1 202 ? 29.402 8.919 -31.262 1.00 94.56 202 HIS A CA 1
ATOM 1619 C C . HIS A 1 202 ? 29.322 8.200 -32.611 1.00 94.56 202 HIS A C 1
ATOM 1621 O O . HIS A 1 202 ? 30.305 8.195 -33.352 1.00 94.56 202 HIS A O 1
ATOM 1627 N N . LEU A 1 203 ? 28.163 7.642 -32.963 1.00 91.81 203 LEU A N 1
ATOM 1628 C CA . LEU A 1 203 ? 27.931 7.047 -34.276 1.00 91.81 203 LEU A CA 1
ATOM 1629 C C . LEU A 1 203 ? 27.971 8.111 -35.385 1.00 91.81 203 LEU A C 1
ATOM 1631 O O . LEU A 1 203 ? 28.596 7.880 -36.418 1.00 91.81 203 LEU A O 1
ATOM 1635 N N . GLU A 1 204 ? 27.397 9.296 -35.152 1.00 90.81 204 GLU A N 1
ATOM 1636 C CA . GLU A 1 204 ? 27.518 10.457 -36.049 1.00 90.81 204 GLU A CA 1
ATOM 1637 C C . GLU A 1 204 ? 28.959 10.984 -36.143 1.00 90.81 204 GLU A C 1
ATOM 1639 O O . GLU A 1 204 ? 29.386 11.463 -37.194 1.00 90.81 204 GLU A O 1
ATOM 1644 N N . GLY A 1 205 ? 29.719 10.875 -35.050 1.00 92.62 205 GLY A N 1
ATOM 1645 C CA . GLY A 1 205 ? 31.135 11.237 -34.973 1.00 92.62 205 GLY A CA 1
ATOM 1646 C C . GLY A 1 205 ? 32.112 10.201 -35.543 1.00 92.62 205 GLY A C 1
ATOM 1647 O O . GLY A 1 205 ? 33.319 10.398 -35.406 1.00 92.62 205 GLY A O 1
ATOM 1648 N N . GLU A 1 206 ? 31.616 9.115 -36.148 1.00 94.31 206 GLU A N 1
ATOM 1649 C CA . GLU A 1 206 ? 32.396 7.974 -36.659 1.00 94.31 206 GLU A CA 1
ATOM 1650 C C . GLU A 1 206 ? 33.223 7.224 -35.582 1.00 94.31 206 GLU A C 1
ATOM 1652 O O . GLU A 1 206 ? 34.146 6.471 -35.897 1.00 94.31 206 GLU A O 1
ATOM 1657 N N . ASP A 1 207 ? 32.884 7.386 -34.297 1.00 96.25 207 ASP A N 1
ATOM 1658 C CA . ASP A 1 207 ? 33.485 6.677 -33.157 1.00 96.25 207 ASP A CA 1
ATOM 1659 C C . ASP A 1 207 ? 32.670 5.419 -32.809 1.00 96.25 207 ASP A C 1
ATOM 1661 O O . ASP A 1 207 ? 31.972 5.318 -31.793 1.00 96.25 207 ASP A O 1
ATOM 1665 N N . TYR A 1 208 ? 32.737 4.439 -33.709 1.00 95.88 208 TYR A N 1
ATOM 1666 C CA . TYR A 1 208 ? 31.903 3.237 -33.663 1.00 95.88 208 TYR A CA 1
ATOM 1667 C C . TYR A 1 208 ? 32.185 2.327 -32.460 1.00 95.88 208 TYR A C 1
ATOM 1669 O O . TYR A 1 208 ? 31.266 1.692 -31.933 1.00 95.88 208 TYR A O 1
ATOM 1677 N N . THR A 1 209 ? 33.434 2.282 -31.986 1.00 95.81 209 THR A N 1
ATOM 1678 C CA . THR A 1 209 ? 33.806 1.510 -30.794 1.00 95.81 209 THR A CA 1
ATOM 1679 C C . THR A 1 209 ? 33.105 2.068 -29.555 1.00 95.81 209 THR A C 1
ATOM 1681 O O . THR A 1 209 ? 32.562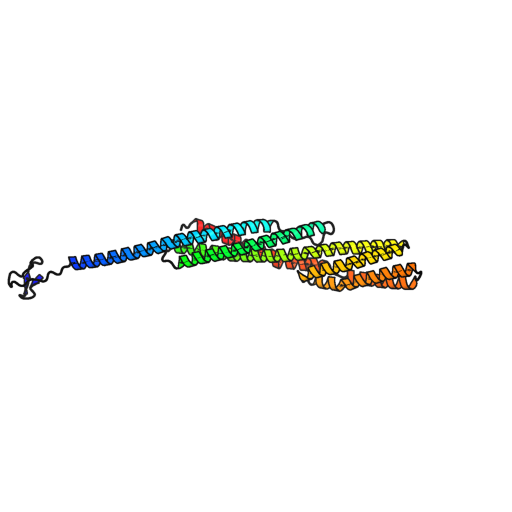 1.302 -28.753 1.00 95.81 209 THR A O 1
ATOM 1684 N N . PHE A 1 210 ? 33.069 3.397 -29.399 1.00 96.62 210 PHE A N 1
ATOM 1685 C CA . PHE A 1 210 ? 32.358 4.018 -28.285 1.00 96.62 210 PHE A CA 1
ATOM 1686 C C . PHE A 1 210 ? 30.843 3.861 -28.422 1.00 96.62 210 PHE A C 1
ATOM 1688 O O . PHE A 1 210 ? 30.186 3.500 -27.444 1.00 96.62 210 PHE A O 1
ATOM 1695 N N . ALA A 1 211 ? 30.293 4.059 -29.626 1.00 96.12 211 ALA A N 1
ATOM 1696 C CA . ALA A 1 211 ? 28.867 3.856 -29.887 1.00 96.12 211 ALA A CA 1
ATOM 1697 C C . ALA A 1 211 ? 28.416 2.438 -29.488 1.00 96.12 211 ALA A C 1
ATOM 1699 O O . ALA A 1 211 ? 27.463 2.271 -28.728 1.00 96.12 211 ALA A O 1
ATOM 1700 N N . THR A 1 212 ? 29.175 1.416 -29.898 1.00 96.56 212 THR A N 1
ATOM 1701 C CA . THR A 1 212 ? 28.940 0.013 -29.518 1.00 96.56 212 THR A CA 1
ATOM 1702 C C . THR A 1 212 ? 28.937 -0.170 -27.998 1.00 96.56 212 THR A C 1
ATOM 1704 O O . THR A 1 212 ? 28.023 -0.785 -27.446 1.00 96.56 212 THR A O 1
ATOM 1707 N N . ALA A 1 213 ? 29.932 0.386 -27.298 1.00 97.31 213 ALA A N 1
ATOM 1708 C CA . ALA A 1 213 ? 30.034 0.280 -25.843 1.00 97.31 213 ALA A CA 1
ATOM 1709 C C . ALA A 1 213 ? 28.873 0.979 -25.108 1.00 97.31 213 ALA A C 1
ATOM 1711 O O . ALA A 1 213 ? 28.430 0.491 -24.063 1.00 97.31 213 ALA A O 1
ATOM 1712 N N . ALA A 1 214 ? 28.371 2.095 -25.646 1.00 97.44 214 ALA A N 1
ATOM 1713 C CA . ALA A 1 214 ? 27.215 2.807 -25.109 1.00 97.44 214 ALA A CA 1
ATOM 1714 C C . ALA A 1 214 ? 25.930 1.970 -25.234 1.00 97.44 214 ALA A C 1
ATOM 1716 O O . ALA A 1 214 ? 25.230 1.781 -24.238 1.00 97.44 214 ALA A O 1
ATOM 1717 N N . TYR A 1 215 ? 25.670 1.365 -26.399 1.00 97.69 215 TYR A N 1
ATOM 1718 C CA . TYR A 1 215 ? 24.520 0.468 -26.578 1.00 97.69 215 TYR A CA 1
ATOM 1719 C C . TYR A 1 215 ? 24.615 -0.800 -25.716 1.00 97.69 215 TYR A C 1
ATOM 1721 O O . TYR A 1 215 ? 23.621 -1.237 -25.141 1.00 97.69 215 TYR A O 1
ATOM 1729 N N . GLU A 1 216 ? 25.811 -1.369 -25.531 1.00 97.25 216 GLU A N 1
ATOM 1730 C CA . GLU A 1 216 ? 26.010 -2.481 -24.589 1.00 97.25 216 GLU A CA 1
ATOM 1731 C C . GLU A 1 216 ? 25.754 -2.080 -23.129 1.00 97.25 216 GLU A C 1
ATOM 1733 O O . GLU A 1 216 ? 25.263 -2.885 -22.333 1.00 97.25 216 GLU A O 1
ATOM 1738 N N . ALA A 1 217 ? 26.099 -0.848 -22.745 1.00 97.50 217 ALA A N 1
ATOM 1739 C CA . ALA A 1 217 ? 25.784 -0.328 -21.419 1.00 97.50 217 ALA A CA 1
ATOM 1740 C C . ALA A 1 217 ? 24.272 -0.148 -21.227 1.00 97.50 217 ALA A C 1
ATOM 1742 O O . ALA A 1 217 ? 23.760 -0.520 -20.168 1.00 97.50 217 ALA A O 1
ATOM 1743 N N . ALA A 1 218 ? 23.571 0.341 -22.252 1.00 97.62 218 ALA A N 1
ATOM 1744 C CA . ALA A 1 218 ? 22.117 0.438 -22.277 1.00 97.62 218 ALA A CA 1
ATOM 1745 C C . ALA A 1 218 ? 21.445 -0.944 -22.153 1.00 97.62 218 ALA A C 1
ATOM 1747 O O . ALA A 1 218 ? 20.573 -1.107 -21.304 1.00 97.62 218 ALA A O 1
ATOM 1748 N N . LEU A 1 219 ? 21.907 -1.962 -22.894 1.00 97.75 219 LEU A N 1
ATOM 1749 C CA . LEU A 1 219 ? 21.389 -3.340 -22.801 1.00 97.75 219 LEU A CA 1
ATOM 1750 C C . LEU A 1 219 ? 21.502 -3.916 -21.383 1.00 97.75 219 LEU A C 1
ATOM 1752 O O . LEU A 1 219 ? 20.527 -4.426 -20.842 1.00 97.75 219 LEU A O 1
ATOM 1756 N N . ARG A 1 220 ? 22.659 -3.766 -20.725 1.00 97.75 220 ARG A N 1
ATOM 1757 C CA . ARG A 1 220 ? 22.829 -4.228 -19.331 1.00 97.75 220 ARG A CA 1
ATOM 1758 C C . ARG A 1 220 ? 21.876 -3.531 -18.356 1.00 97.75 220 ARG A C 1
ATOM 1760 O O . ARG A 1 220 ? 21.447 -4.127 -17.375 1.00 97.75 220 ARG A O 1
ATOM 1767 N N . LYS A 1 221 ? 21.566 -2.254 -18.589 1.00 97.81 221 LYS A N 1
ATOM 1768 C CA . LYS A 1 221 ? 20.599 -1.509 -17.768 1.00 97.81 221 LYS A CA 1
ATOM 1769 C C . LYS A 1 221 ? 19.161 -1.913 -18.078 1.00 97.81 221 LYS A C 1
ATOM 1771 O O . LYS A 1 221 ? 18.339 -1.865 -17.169 1.00 97.81 221 LYS A O 1
ATOM 1776 N N . LEU A 1 222 ? 18.868 -2.318 -19.314 1.00 97.38 222 LEU A N 1
ATOM 1777 C CA . LEU A 1 222 ? 17.556 -2.824 -19.708 1.00 97.38 222 LEU A CA 1
ATOM 1778 C C . LEU A 1 222 ? 17.207 -4.114 -18.958 1.00 97.38 222 LEU A C 1
ATOM 1780 O O . LEU A 1 222 ? 16.091 -4.233 -18.469 1.00 97.38 222 LEU A O 1
ATOM 1784 N N . GLU A 1 223 ? 18.167 -5.025 -18.771 1.00 96.94 223 GLU A N 1
ATOM 1785 C CA . GLU A 1 223 ? 17.970 -6.228 -17.944 1.00 96.94 223 GLU A CA 1
ATOM 1786 C C . GLU A 1 223 ? 17.530 -5.869 -16.512 1.00 96.94 223 GLU A C 1
ATOM 1788 O O . GLU A 1 223 ? 16.545 -6.407 -16.002 1.00 96.94 223 GLU A O 1
ATOM 1793 N N . LEU A 1 224 ? 18.214 -4.901 -15.887 1.00 97.69 224 LEU A N 1
ATOM 1794 C CA . LEU A 1 224 ? 17.862 -4.399 -14.553 1.00 97.69 224 LEU A CA 1
ATOM 1795 C C . LEU A 1 224 ? 16.498 -3.698 -14.548 1.00 97.69 224 LEU A C 1
ATOM 1797 O O . LEU A 1 224 ? 15.721 -3.849 -13.610 1.00 97.69 224 LEU A O 1
ATOM 1801 N N . LEU A 1 225 ? 16.189 -2.934 -15.596 1.00 96.38 225 LEU A N 1
ATOM 1802 C CA . LEU A 1 225 ? 14.911 -2.246 -15.731 1.00 96.38 225 LEU A CA 1
ATOM 1803 C C . LEU A 1 225 ? 13.753 -3.247 -15.810 1.00 96.38 225 LEU A C 1
ATOM 1805 O O . LEU A 1 225 ? 12.742 -3.069 -15.130 1.00 96.38 225 LEU A O 1
ATOM 1809 N N . THR A 1 226 ? 13.913 -4.316 -16.591 1.00 97.31 226 THR A N 1
ATOM 1810 C CA . THR A 1 226 ? 12.935 -5.404 -16.690 1.00 97.31 226 THR A CA 1
ATOM 1811 C C . THR A 1 226 ? 12.709 -6.065 -15.333 1.00 97.31 226 THR A C 1
ATOM 1813 O O . THR A 1 226 ? 11.562 -6.337 -14.968 1.00 97.31 226 THR A O 1
ATOM 1816 N N . GLU A 1 227 ? 13.771 -6.286 -14.553 1.00 97.94 227 GLU A N 1
ATOM 1817 C CA . GLU A 1 227 ? 13.662 -6.824 -13.194 1.00 97.94 227 GLU A CA 1
ATOM 1818 C C . GLU A 1 227 ? 12.842 -5.899 -12.281 1.00 97.94 227 GLU A C 1
ATOM 1820 O O . GLU A 1 227 ? 11.872 -6.347 -11.667 1.00 97.94 227 GLU A O 1
ATOM 1825 N N . GLU A 1 228 ? 13.171 -4.607 -12.236 1.00 97.12 228 GLU A N 1
ATOM 1826 C CA . GLU A 1 228 ? 12.477 -3.621 -11.397 1.00 97.12 228 GLU A CA 1
ATOM 1827 C C . GLU A 1 228 ? 10.985 -3.513 -11.767 1.00 97.12 228 GLU A C 1
ATOM 1829 O O . GLU A 1 228 ? 10.111 -3.604 -10.902 1.00 97.12 228 GLU A O 1
ATOM 1834 N N . TYR A 1 229 ? 10.641 -3.422 -13.055 1.00 95.88 229 TYR A N 1
ATOM 1835 C CA . TYR A 1 229 ? 9.232 -3.392 -13.469 1.00 95.88 229 TYR A CA 1
ATOM 1836 C C . TYR A 1 229 ? 8.498 -4.710 -13.208 1.00 95.88 229 TYR A C 1
ATOM 1838 O O . TYR A 1 229 ? 7.306 -4.688 -12.891 1.00 95.88 229 TYR A O 1
ATOM 1846 N N . THR A 1 230 ? 9.187 -5.851 -13.280 1.00 97.69 230 THR A N 1
ATOM 1847 C CA . THR A 1 230 ? 8.610 -7.153 -12.915 1.00 97.69 230 THR A CA 1
ATOM 1848 C C . THR A 1 230 ? 8.278 -7.193 -11.425 1.00 97.69 230 THR A C 1
ATOM 1850 O O . THR A 1 230 ? 7.187 -7.624 -11.048 1.00 97.69 230 THR A O 1
ATOM 1853 N N . GLN A 1 231 ? 9.176 -6.690 -10.573 1.00 97.88 231 GLN A N 1
ATOM 1854 C CA . GLN A 1 231 ? 8.924 -6.563 -9.137 1.00 97.88 231 GLN A CA 1
ATOM 1855 C C . GLN A 1 231 ? 7.754 -5.612 -8.856 1.00 97.88 231 GLN A C 1
ATOM 1857 O O . GLN A 1 231 ? 6.860 -5.955 -8.082 1.00 97.88 231 GLN A O 1
ATOM 1862 N N . ALA A 1 232 ? 7.703 -4.456 -9.525 1.00 96.94 232 ALA A N 1
ATOM 1863 C CA . ALA A 1 232 ? 6.588 -3.520 -9.401 1.00 96.94 232 ALA A CA 1
ATOM 1864 C C . ALA A 1 232 ? 5.255 -4.175 -9.809 1.00 96.94 232 ALA A C 1
ATOM 1866 O O . ALA A 1 232 ? 4.283 -4.130 -9.054 1.00 96.94 232 ALA A O 1
ATOM 1867 N N . HIS A 1 233 ? 5.213 -4.852 -10.959 1.00 96.81 233 HIS A N 1
ATOM 1868 C CA . HIS A 1 233 ? 4.022 -5.551 -11.444 1.00 96.81 233 HIS A CA 1
ATOM 1869 C C . HIS A 1 233 ? 3.572 -6.683 -10.504 1.00 96.81 233 HIS A C 1
ATOM 1871 O O . HIS A 1 233 ? 2.373 -6.910 -10.341 1.00 96.81 233 HIS A O 1
ATOM 1877 N N . ALA A 1 234 ? 4.511 -7.363 -9.839 1.00 97.44 234 ALA A N 1
ATOM 1878 C CA . ALA A 1 234 ? 4.198 -8.391 -8.848 1.00 97.44 234 ALA A CA 1
ATOM 1879 C C . ALA A 1 234 ? 3.518 -7.825 -7.587 1.00 97.44 234 ALA A C 1
ATOM 1881 O O . ALA A 1 234 ? 2.700 -8.519 -6.983 1.00 97.44 234 ALA A O 1
ATOM 1882 N N . VAL A 1 235 ? 3.826 -6.581 -7.199 1.00 97.31 235 VAL A N 1
ATOM 1883 C CA . VAL A 1 235 ? 3.160 -5.892 -6.080 1.00 97.31 235 VAL A CA 1
ATOM 1884 C C . VAL A 1 235 ? 1.797 -5.352 -6.503 1.00 97.31 235 VAL A C 1
ATOM 1886 O O . VAL A 1 235 ? 0.809 -5.536 -5.792 1.00 97.31 235 VAL A O 1
ATOM 1889 N N . LEU A 1 236 ? 1.740 -4.681 -7.657 1.00 96.19 236 LEU A N 1
ATOM 1890 C CA . LEU A 1 236 ? 0.517 -4.087 -8.178 1.00 96.19 236 LEU A CA 1
ATOM 1891 C C . LEU A 1 236 ? 0.395 -4.317 -9.688 1.00 96.19 236 LEU A C 1
ATOM 1893 O O . LEU A 1 236 ? 1.098 -3.712 -10.502 1.00 96.19 236 LEU A O 1
ATOM 1897 N N . GLN A 1 237 ? -0.563 -5.169 -10.050 1.00 94.56 237 GLN A N 1
ATOM 1898 C CA . GLN A 1 237 ? -0.834 -5.590 -11.425 1.00 94.56 237 GLN A CA 1
ATOM 1899 C C . GLN A 1 237 ? -1.647 -4.540 -12.186 1.00 94.56 237 GLN A C 1
ATOM 1901 O O . GLN A 1 237 ? -2.805 -4.751 -12.550 1.00 94.56 237 GLN A O 1
ATOM 1906 N N . LEU A 1 238 ? -1.047 -3.375 -12.410 1.00 93.94 238 LEU A N 1
ATOM 1907 C CA . LEU A 1 238 ? -1.610 -2.386 -13.320 1.00 93.94 238 LEU A CA 1
ATOM 1908 C C . LEU A 1 238 ? -1.514 -2.906 -14.756 1.00 93.94 238 LEU A C 1
ATOM 1910 O O . LEU A 1 238 ? -0.505 -3.491 -15.151 1.00 93.94 238 LEU A O 1
ATOM 1914 N N . GLN A 1 239 ? -2.547 -2.659 -15.561 1.00 92.62 239 GLN A N 1
ATOM 1915 C CA . GLN A 1 239 ? -2.519 -3.025 -16.977 1.00 92.62 239 GLN A CA 1
ATOM 1916 C C . GLN A 1 239 ? -1.343 -2.338 -17.679 1.00 92.62 239 GLN A C 1
ATOM 1918 O O . GLN A 1 239 ? -0.620 -2.979 -18.433 1.00 92.62 239 GLN A O 1
ATOM 1923 N N . TYR A 1 240 ? -1.098 -1.065 -17.349 1.00 91.81 240 TYR A N 1
ATOM 1924 C CA . TYR A 1 240 ? 0.043 -0.326 -17.882 1.00 91.81 240 TYR A CA 1
ATOM 1925 C C . TYR A 1 240 ? 1.376 -1.037 -17.632 1.00 91.81 240 TYR A C 1
ATOM 1927 O O . TYR A 1 240 ? 2.193 -1.101 -18.541 1.00 91.81 240 TYR A O 1
ATOM 1935 N N . THR A 1 241 ? 1.621 -1.572 -16.429 1.00 90.94 241 THR A N 1
ATOM 1936 C CA . THR A 1 241 ? 2.920 -2.198 -16.135 1.00 90.94 241 THR A CA 1
ATOM 1937 C C . THR A 1 241 ? 3.102 -3.509 -16.893 1.00 90.94 241 THR A C 1
ATOM 1939 O O . THR A 1 241 ? 4.212 -3.795 -17.328 1.00 90.94 241 THR A O 1
ATOM 1942 N N . GLY A 1 242 ? 2.023 -4.263 -17.130 1.00 92.19 242 GLY A N 1
ATOM 1943 C CA . GLY A 1 242 ? 2.055 -5.446 -17.998 1.00 92.19 242 GLY A CA 1
ATOM 1944 C C . GLY A 1 242 ? 2.303 -5.102 -19.472 1.00 92.19 242 GLY A C 1
ATOM 1945 O O . GLY A 1 242 ? 3.145 -5.726 -20.121 1.00 92.19 242 GLY A O 1
ATOM 1946 N N . ASP A 1 243 ? 1.620 -4.076 -19.985 1.00 91.75 243 ASP A N 1
ATOM 1947 C CA . ASP A 1 243 ? 1.816 -3.587 -21.353 1.00 91.75 243 ASP A CA 1
ATOM 1948 C C . ASP A 1 243 ? 3.240 -3.036 -21.532 1.00 91.75 243 ASP A C 1
ATOM 1950 O O . ASP A 1 243 ? 3.906 -3.344 -22.516 1.00 91.75 243 ASP A O 1
ATOM 1954 N N . PHE A 1 244 ? 3.744 -2.264 -20.565 1.00 93.12 244 PHE A N 1
ATOM 1955 C CA . PHE A 1 244 ? 5.098 -1.713 -20.586 1.00 93.12 244 PHE A CA 1
ATOM 1956 C C . PHE A 1 244 ? 6.154 -2.823 -20.606 1.00 93.12 244 PHE A C 1
ATOM 1958 O O . PHE A 1 244 ? 7.008 -2.810 -21.486 1.00 93.12 244 PHE A O 1
ATOM 1965 N N . LEU A 1 245 ? 6.048 -3.822 -19.718 1.00 94.25 245 LEU A N 1
ATOM 1966 C CA . LEU A 1 245 ? 6.938 -4.990 -19.698 1.00 94.25 245 LEU A CA 1
ATOM 1967 C C . LEU A 1 245 ? 6.955 -5.732 -21.038 1.00 94.25 245 LEU A C 1
ATOM 1969 O O . LEU A 1 245 ? 8.023 -6.088 -21.523 1.00 94.25 245 LEU A O 1
ATOM 1973 N N . SER A 1 246 ? 5.786 -5.926 -21.651 1.00 92.25 246 SER A N 1
ATOM 1974 C CA . SER A 1 246 ? 5.682 -6.593 -22.956 1.00 92.25 246 SER A CA 1
ATOM 1975 C C . SER A 1 246 ? 6.360 -5.788 -24.069 1.00 92.25 246 SER A C 1
ATOM 1977 O O . SER A 1 246 ? 6.907 -6.362 -25.000 1.00 92.25 246 SER A O 1
ATOM 1979 N N . ASN A 1 247 ? 6.361 -4.457 -23.963 1.00 92.94 247 ASN A N 1
ATOM 1980 C CA . ASN A 1 247 ? 6.992 -3.577 -24.945 1.00 92.94 247 ASN A CA 1
ATOM 1981 C C . ASN A 1 247 ? 8.503 -3.389 -24.732 1.00 92.94 247 ASN A C 1
ATOM 1983 O O . ASN A 1 247 ? 9.158 -2.821 -25.604 1.00 92.94 247 ASN A O 1
ATOM 1987 N N . LEU A 1 248 ? 9.083 -3.865 -23.623 1.00 94.81 248 LEU A N 1
ATOM 1988 C CA . LEU A 1 248 ? 10.537 -3.808 -23.418 1.00 94.81 248 LEU A CA 1
ATOM 1989 C C . LEU A 1 248 ? 11.312 -4.666 -24.422 1.00 94.81 248 LEU A C 1
ATOM 1991 O O . LEU A 1 248 ? 12.453 -4.332 -24.728 1.00 94.81 248 LEU A O 1
ATOM 1995 N N . GLU A 1 249 ? 10.683 -5.698 -24.989 1.00 94.75 249 GLU A N 1
ATOM 1996 C CA . GLU A 1 249 ? 11.257 -6.504 -26.074 1.00 94.75 249 GLU A CA 1
ATOM 1997 C C . GLU A 1 249 ? 11.605 -5.637 -27.297 1.00 94.75 249 GLU A C 1
ATOM 1999 O O . GLU A 1 249 ? 12.675 -5.791 -27.880 1.00 94.75 249 GLU A O 1
ATOM 2004 N N . HIS A 1 250 ? 10.765 -4.650 -27.635 1.00 95.00 250 HIS A N 1
ATOM 2005 C CA . HIS A 1 250 ? 11.059 -3.701 -28.713 1.00 95.00 250 HIS A CA 1
ATOM 2006 C C . HIS A 1 250 ? 12.304 -2.862 -28.403 1.00 95.00 250 HIS A C 1
ATOM 2008 O O . HIS A 1 250 ? 13.160 -2.658 -29.259 1.00 95.00 250 HIS A O 1
ATOM 2014 N N . LEU A 1 251 ? 12.458 -2.404 -27.159 1.00 95.19 251 LEU A N 1
ATOM 2015 C CA . LEU A 1 251 ? 13.642 -1.643 -26.764 1.00 95.19 251 LEU A CA 1
ATOM 2016 C C . LEU A 1 251 ? 14.913 -2.512 -26.766 1.00 95.19 251 LEU A C 1
ATOM 2018 O O . LEU A 1 251 ? 15.986 -2.033 -27.134 1.00 95.19 251 LEU A O 1
ATOM 2022 N N . GLU A 1 252 ? 14.800 -3.787 -26.394 1.00 97.38 252 GLU A N 1
ATOM 2023 C CA . GLU A 1 252 ? 15.902 -4.750 -26.462 1.00 97.38 252 GLU A CA 1
ATOM 2024 C C . GLU A 1 252 ? 16.345 -5.002 -27.907 1.00 97.38 252 GLU A C 1
ATOM 2026 O O . GLU A 1 252 ? 17.540 -4.918 -28.209 1.00 97.38 252 GLU A O 1
ATOM 2031 N N . ASN A 1 253 ? 15.392 -5.263 -28.805 1.00 97.19 253 ASN A N 1
ATOM 2032 C CA . ASN A 1 253 ? 15.653 -5.452 -30.232 1.00 97.19 253 ASN A CA 1
ATOM 2033 C C . ASN A 1 253 ? 16.316 -4.208 -30.828 1.00 97.19 253 ASN A C 1
ATOM 2035 O O . ASN A 1 253 ? 17.384 -4.311 -31.429 1.00 97.19 253 ASN A O 1
ATOM 2039 N N . ALA A 1 254 ? 15.769 -3.022 -30.536 1.00 96.56 254 ALA A N 1
ATOM 2040 C CA . ALA A 1 254 ? 16.338 -1.755 -30.976 1.00 96.56 254 ALA A CA 1
ATOM 2041 C C . ALA A 1 254 ? 17.811 -1.590 -30.584 1.00 96.56 254 ALA A C 1
ATOM 2043 O O . ALA A 1 254 ? 18.651 -1.225 -31.406 1.00 96.56 254 ALA A O 1
ATOM 2044 N N . LEU A 1 255 ? 18.139 -1.854 -29.319 1.00 97.19 255 LEU A N 1
ATOM 2045 C CA . LEU A 1 255 ? 19.502 -1.721 -28.815 1.00 97.19 255 LEU A CA 1
ATOM 2046 C C . LEU A 1 255 ? 20.460 -2.755 -29.419 1.00 97.19 255 LEU A C 1
ATOM 2048 O O . LEU A 1 255 ? 21.623 -2.429 -29.670 1.00 97.19 255 LEU A O 1
ATOM 2052 N N . ASN A 1 256 ? 19.997 -3.986 -29.650 1.00 98.06 256 ASN A N 1
ATOM 2053 C CA . ASN A 1 256 ? 20.789 -5.007 -30.333 1.00 98.06 256 ASN A CA 1
ATOM 2054 C C . ASN A 1 256 ? 21.099 -4.597 -31.780 1.00 98.06 256 ASN A C 1
ATOM 2056 O O . ASN A 1 256 ? 22.266 -4.647 -32.175 1.00 98.06 256 ASN A O 1
ATOM 2060 N N . ASP A 1 257 ? 20.101 -4.116 -32.521 1.00 97.75 257 ASP A N 1
ATOM 2061 C CA . ASP A 1 257 ? 20.264 -3.685 -33.911 1.00 97.75 257 ASP A CA 1
ATOM 2062 C C . ASP A 1 257 ? 21.183 -2.463 -34.025 1.00 97.75 257 ASP A C 1
ATOM 2064 O O . ASP A 1 257 ? 22.080 -2.437 -34.868 1.00 97.75 257 ASP A O 1
ATOM 2068 N N . LEU A 1 258 ? 21.042 -1.474 -33.135 1.00 96.50 258 LEU A N 1
ATOM 2069 C CA . LEU A 1 258 ? 21.916 -0.294 -33.096 1.00 96.50 258 LEU A CA 1
ATOM 2070 C C . LEU A 1 258 ? 23.367 -0.652 -32.737 1.00 96.50 258 LEU A C 1
ATOM 2072 O O . LEU A 1 258 ? 24.309 -0.138 -33.350 1.00 96.50 258 LEU A O 1
ATOM 2076 N N . ARG A 1 259 ? 23.567 -1.567 -31.780 1.00 97.69 259 ARG A N 1
ATOM 2077 C CA . ARG A 1 259 ? 24.894 -2.102 -31.440 1.00 97.69 259 ARG A CA 1
ATOM 2078 C C . ARG A 1 259 ? 25.528 -2.796 -32.641 1.00 97.69 259 ARG A C 1
ATOM 2080 O O . ARG A 1 259 ? 26.702 -2.571 -32.935 1.00 97.69 259 ARG A O 1
ATOM 2087 N N . ASP A 1 260 ? 24.772 -3.649 -33.320 1.00 97.56 260 ASP A N 1
ATOM 2088 C CA . ASP A 1 260 ? 25.291 -4.421 -34.442 1.00 97.56 260 ASP A CA 1
ATOM 2089 C C . ASP A 1 260 ? 25.514 -3.525 -35.673 1.00 97.56 260 ASP A C 1
ATOM 2091 O O . ASP A 1 260 ? 26.515 -3.695 -36.371 1.00 97.56 260 ASP A O 1
ATOM 2095 N N . ALA A 1 261 ? 24.695 -2.487 -35.872 1.00 96.50 261 ALA A N 1
ATOM 2096 C CA . ALA A 1 261 ? 24.926 -1.443 -36.867 1.00 96.50 261 ALA A CA 1
ATOM 2097 C C . ALA A 1 261 ? 26.262 -0.717 -36.644 1.00 96.50 261 ALA A C 1
ATOM 2099 O O . ALA A 1 261 ? 27.048 -0.585 -37.583 1.00 96.50 261 ALA A O 1
ATOM 2100 N N . ALA A 1 262 ? 26.556 -0.301 -35.406 1.00 95.94 262 ALA A N 1
ATOM 2101 C CA . ALA A 1 262 ? 27.820 0.352 -35.063 1.00 95.94 262 ALA A CA 1
ATOM 2102 C C . ALA A 1 262 ? 29.032 -0.546 -35.372 1.00 95.94 262 ALA A C 1
ATOM 2104 O O . ALA A 1 262 ? 29.980 -0.108 -36.024 1.00 95.94 262 ALA A O 1
ATOM 2105 N N . ARG A 1 263 ? 28.971 -1.833 -35.006 1.00 95.88 263 ARG A N 1
ATOM 2106 C CA . ARG A 1 263 ? 30.023 -2.813 -35.340 1.00 95.88 263 ARG A CA 1
ATOM 2107 C C . ARG A 1 263 ? 30.203 -2.987 -36.848 1.00 95.88 263 ARG A C 1
ATOM 2109 O O . ARG A 1 263 ? 31.327 -3.058 -37.335 1.00 95.88 263 ARG A O 1
ATOM 2116 N N . GLN A 1 264 ? 29.110 -3.028 -37.610 1.00 97.38 264 GLN A N 1
ATOM 2117 C CA . GLN A 1 264 ? 29.188 -3.139 -39.067 1.00 97.38 264 GLN A CA 1
ATOM 2118 C C . GLN A 1 264 ? 29.805 -1.894 -39.720 1.00 97.38 264 GLN A C 1
ATOM 2120 O O . GLN A 1 264 ? 30.508 -2.029 -40.722 1.00 97.38 264 GLN A O 1
ATOM 2125 N N . LEU A 1 265 ? 29.611 -0.698 -39.154 1.00 94.19 265 LEU A N 1
ATOM 2126 C CA . LEU A 1 265 ? 30.310 0.510 -39.608 1.00 94.19 265 LEU A CA 1
ATOM 2127 C C . LEU A 1 265 ? 31.817 0.439 -39.340 1.00 94.19 265 LEU A C 1
ATOM 2129 O O . LEU A 1 265 ? 32.598 0.793 -40.222 1.00 94.19 265 LEU A O 1
ATOM 2133 N N . GLU A 1 266 ? 32.230 -0.090 -38.185 1.00 93.62 266 GLU A N 1
ATOM 2134 C CA . GLU A 1 266 ? 33.644 -0.333 -37.856 1.00 93.62 266 GLU A CA 1
ATOM 2135 C C . GLU A 1 266 ? 34.313 -1.298 -38.853 1.00 93.62 266 GLU A C 1
ATOM 2137 O O . GLU A 1 266 ? 35.456 -1.095 -39.264 1.00 93.62 266 GLU A O 1
ATOM 2142 N N . GLU A 1 267 ? 33.572 -2.306 -39.317 1.00 95.12 267 GLU A N 1
ATOM 2143 C CA . GLU A 1 267 ? 34.009 -3.264 -40.341 1.00 95.12 267 GLU A CA 1
ATOM 2144 C C . GLU A 1 267 ? 33.915 -2.716 -41.784 1.00 95.12 267 GLU A C 1
ATOM 2146 O O . GLU A 1 267 ? 34.348 -3.375 -42.734 1.00 95.12 267 GLU A O 1
ATOM 2151 N N . GLY A 1 268 ? 33.362 -1.513 -41.976 1.00 94.06 268 GLY A N 1
ATOM 2152 C CA . GLY A 1 268 ? 33.162 -0.882 -43.285 1.00 94.06 268 GLY A CA 1
ATOM 2153 C C . GLY A 1 268 ? 31.960 -1.413 -44.079 1.00 94.06 268 GLY A C 1
ATOM 2154 O O . GLY A 1 268 ? 31.806 -1.093 -45.262 1.00 94.06 268 GLY A O 1
ATOM 2155 N N . ASN A 1 269 ? 31.081 -2.204 -43.460 1.00 96.19 269 ASN A N 1
ATOM 2156 C CA . ASN A 1 269 ? 29.870 -2.748 -44.072 1.00 96.19 269 ASN A CA 1
ATOM 2157 C C . ASN A 1 269 ? 28.680 -1.780 -43.950 1.00 96.19 269 ASN A C 1
ATOM 2159 O O . ASN A 1 269 ? 27.688 -2.024 -43.262 1.00 96.19 269 ASN A O 1
ATOM 2163 N N . VAL A 1 270 ? 28.775 -0.666 -44.676 1.00 94.38 270 VAL A N 1
ATOM 2164 C CA . VAL A 1 270 ? 27.813 0.448 -44.607 1.00 94.38 270 VAL A CA 1
ATOM 2165 C C . VAL A 1 270 ? 26.382 0.034 -44.975 1.00 94.38 270 VAL A C 1
ATOM 2167 O O . VAL A 1 270 ? 25.420 0.544 -44.408 1.00 94.38 270 VAL A O 1
ATOM 2170 N N . VAL A 1 271 ? 26.213 -0.892 -45.925 1.00 94.69 271 VAL A N 1
ATOM 2171 C CA . VAL A 1 271 ? 24.876 -1.314 -46.380 1.00 94.69 271 VAL A CA 1
ATOM 2172 C C . VAL A 1 271 ? 24.131 -2.056 -45.274 1.00 94.69 271 VAL A C 1
ATOM 2174 O O . VAL A 1 271 ? 22.971 -1.740 -45.017 1.00 94.69 271 VAL A O 1
ATOM 2177 N N . LEU A 1 272 ? 24.790 -3.016 -44.616 1.00 95.56 272 LEU A N 1
ATOM 2178 C CA . LEU A 1 272 ? 24.175 -3.764 -43.521 1.00 95.56 272 LEU A CA 1
ATOM 2179 C C . LEU A 1 272 ? 23.955 -2.874 -42.296 1.00 95.56 272 LEU A C 1
ATOM 2181 O O . LEU A 1 272 ? 22.893 -2.943 -41.688 1.00 95.56 272 LEU A O 1
ATOM 2185 N N . ALA A 1 273 ? 24.908 -1.994 -41.982 1.00 94.62 273 ALA A N 1
ATOM 2186 C CA . ALA A 1 273 ? 24.757 -1.044 -40.887 1.00 94.62 273 ALA A CA 1
ATOM 2187 C C . ALA A 1 273 ? 23.520 -0.147 -41.041 1.00 94.62 273 ALA A C 1
ATOM 2189 O O . ALA A 1 273 ? 22.740 -0.010 -40.105 1.00 94.62 273 ALA A O 1
ATOM 2190 N N . ASN A 1 274 ? 23.302 0.421 -42.232 1.00 92.44 274 ASN A N 1
ATOM 2191 C CA . ASN A 1 274 ? 22.134 1.268 -42.495 1.00 92.44 274 ASN A CA 1
ATOM 2192 C C . ASN A 1 274 ? 20.813 0.500 -42.382 1.00 92.44 274 ASN A C 1
ATOM 2194 O O . ASN A 1 274 ? 19.809 1.064 -41.954 1.00 92.44 274 ASN A O 1
ATOM 2198 N N . PHE A 1 275 ? 20.805 -0.768 -42.794 1.00 96.00 275 PHE A N 1
ATOM 2199 C CA . PHE A 1 275 ? 19.637 -1.630 -42.655 1.00 96.00 275 PHE A CA 1
ATOM 2200 C C . PHE A 1 275 ? 19.306 -1.881 -41.176 1.00 96.00 275 PHE A C 1
ATOM 2202 O O . PHE A 1 275 ? 18.187 -1.595 -40.763 1.00 96.00 275 PHE A O 1
ATOM 2209 N N . LEU A 1 276 ? 20.294 -2.305 -40.380 1.00 96.38 276 LEU A N 1
ATOM 2210 C CA . LEU A 1 276 ? 20.136 -2.554 -38.942 1.00 96.38 276 LEU A CA 1
ATOM 2211 C C . LEU A 1 276 ? 19.733 -1.285 -38.177 1.00 96.38 276 LEU A C 1
ATOM 2213 O O . LEU A 1 276 ? 18.821 -1.313 -37.362 1.00 96.38 276 LEU A O 1
ATOM 2217 N N . ALA A 1 277 ? 20.347 -0.139 -38.482 1.00 91.88 277 ALA A N 1
ATOM 2218 C CA . ALA A 1 277 ? 19.974 1.127 -37.855 1.00 91.88 277 ALA A CA 1
ATOM 2219 C C . ALA A 1 277 ? 18.502 1.492 -38.122 1.00 91.88 277 ALA A C 1
ATOM 2221 O O . ALA A 1 277 ? 17.810 1.971 -37.225 1.00 91.88 277 ALA A O 1
ATOM 2222 N N . LEU A 1 278 ? 18.001 1.234 -39.336 1.00 93.06 278 LEU A N 1
ATOM 2223 C CA . LEU A 1 278 ? 16.597 1.462 -39.675 1.00 93.06 278 LEU A CA 1
ATOM 2224 C C . LEU A 1 278 ? 15.658 0.505 -38.925 1.00 93.06 278 LEU A C 1
ATOM 2226 O O . LEU A 1 278 ? 14.606 0.946 -38.461 1.00 93.06 278 LEU A O 1
ATOM 2230 N N . GLU A 1 279 ? 16.015 -0.777 -38.812 1.00 94.94 279 GLU A N 1
ATOM 2231 C CA . GLU A 1 279 ? 15.263 -1.748 -38.002 1.00 94.94 279 GLU A CA 1
ATOM 2232 C C . GLU A 1 279 ? 15.201 -1.295 -36.541 1.00 94.94 279 GLU A C 1
ATOM 2234 O O . GLU A 1 279 ? 14.103 -1.109 -36.011 1.00 94.94 279 GLU A O 1
ATOM 2239 N N . GLY A 1 280 ? 16.346 -0.939 -35.954 1.00 92.50 280 GLY A N 1
ATOM 2240 C CA . GLY A 1 280 ? 16.402 -0.458 -34.580 1.00 92.50 280 GLY A CA 1
ATOM 2241 C C . GLY A 1 280 ? 15.562 0.801 -34.340 1.00 92.50 280 GLY A C 1
ATOM 2242 O O . GLY A 1 280 ? 14.856 0.894 -33.337 1.00 92.50 280 GLY A O 1
ATOM 2243 N N . MET A 1 281 ? 15.541 1.755 -35.278 1.00 90.38 281 MET A N 1
ATOM 2244 C CA . MET A 1 281 ? 14.669 2.936 -35.177 1.00 90.38 281 MET A CA 1
ATOM 2245 C C . MET A 1 281 ? 13.172 2.590 -35.233 1.00 90.38 281 MET A C 1
ATOM 2247 O O . MET A 1 281 ? 12.376 3.213 -34.524 1.00 90.38 281 MET A O 1
ATOM 2251 N N . ASN A 1 282 ? 12.771 1.610 -36.049 1.00 92.12 282 ASN A N 1
ATOM 2252 C CA . ASN A 1 282 ? 11.377 1.154 -36.104 1.00 92.12 282 ASN A CA 1
ATOM 2253 C C . ASN A 1 282 ? 10.947 0.498 -34.782 1.00 92.12 282 ASN A C 1
ATOM 2255 O O . ASN A 1 282 ? 9.817 0.696 -34.325 1.00 92.12 282 ASN A O 1
ATOM 2259 N N . GLU A 1 283 ? 11.855 -0.240 -34.148 1.00 93.50 283 GLU A N 1
ATOM 2260 C CA . GLU A 1 283 ? 11.641 -0.850 -32.836 1.00 93.50 283 GLU A CA 1
ATOM 2261 C C . GLU A 1 283 ? 11.525 0.215 -31.724 1.00 93.50 283 GLU A C 1
ATOM 2263 O O . GLU A 1 283 ? 10.571 0.185 -30.942 1.00 93.50 283 GLU A O 1
ATOM 2268 N N . VAL A 1 284 ? 12.379 1.253 -31.716 1.00 90.38 284 VAL A N 1
ATOM 2269 C CA . VAL A 1 284 ? 12.228 2.404 -30.793 1.00 90.38 284 VAL A CA 1
ATOM 2270 C C . VAL A 1 284 ? 10.866 3.076 -30.966 1.00 90.38 284 VAL A C 1
ATOM 2272 O O . VAL A 1 284 ? 10.186 3.371 -29.982 1.00 90.38 284 VAL A O 1
ATOM 2275 N N . GLN A 1 285 ? 10.433 3.304 -32.207 1.00 87.38 285 GLN A N 1
ATOM 2276 C CA . GLN A 1 285 ? 9.131 3.917 -32.469 1.00 87.38 285 GLN A CA 1
ATOM 2277 C C . GLN A 1 285 ? 7.975 3.047 -31.957 1.00 87.38 285 GLN A C 1
ATOM 2279 O O . GLN A 1 285 ? 6.960 3.580 -31.504 1.00 87.38 285 GLN A O 1
ATOM 2284 N N . SER A 1 286 ? 8.127 1.722 -32.014 1.00 88.19 286 SER A N 1
ATOM 2285 C CA . SER A 1 286 ? 7.153 0.770 -31.475 1.00 88.19 286 SER A CA 1
ATOM 2286 C C . SER A 1 286 ? 7.081 0.856 -29.948 1.00 88.19 286 SER A C 1
ATOM 2288 O O . SER A 1 286 ? 5.981 0.965 -29.406 1.00 88.19 286 SER A O 1
ATOM 2290 N N . PHE A 1 287 ? 8.230 0.946 -29.270 1.00 88.12 287 PHE A N 1
ATOM 2291 C CA . PHE A 1 287 ? 8.314 1.171 -27.822 1.00 88.12 287 PHE A CA 1
ATOM 2292 C C . PHE A 1 287 ? 7.692 2.512 -27.380 1.00 88.12 287 PHE A C 1
ATOM 2294 O O . PHE A 1 287 ? 6.931 2.560 -26.413 1.00 88.12 287 PHE A O 1
ATOM 2301 N N . LEU A 1 288 ? 7.942 3.609 -28.105 1.00 80.75 288 LEU A N 1
ATOM 2302 C CA . LEU A 1 288 ? 7.427 4.945 -27.756 1.00 80.75 288 LEU A CA 1
ATOM 2303 C C . LEU A 1 288 ? 5.898 5.083 -27.863 1.00 80.75 288 LEU A C 1
ATOM 2305 O O . LEU A 1 288 ? 5.335 6.060 -27.371 1.00 80.75 288 LEU A O 1
ATOM 2309 N N . ASN A 1 289 ? 5.207 4.117 -28.476 1.00 77.75 289 ASN A N 1
ATOM 2310 C CA . ASN A 1 289 ? 3.744 4.110 -28.530 1.00 77.75 289 ASN A CA 1
ATOM 2311 C C . ASN A 1 289 ? 3.091 3.737 -27.184 1.00 77.75 289 ASN A C 1
ATOM 2313 O O . ASN A 1 289 ? 1.862 3.796 -27.069 1.00 77.75 289 ASN A O 1
ATOM 2317 N N . VAL A 1 290 ? 3.872 3.366 -26.162 1.00 76.69 290 VAL A N 1
ATOM 2318 C CA . VAL A 1 290 ? 3.346 3.095 -24.820 1.00 76.69 290 VAL A CA 1
ATOM 2319 C C . VAL A 1 290 ? 2.820 4.383 -24.184 1.00 76.69 290 VAL A C 1
ATOM 2321 O O . VAL A 1 290 ? 3.541 5.352 -23.958 1.00 76.69 290 VAL A O 1
ATOM 2324 N N . ASN A 1 291 ? 1.523 4.396 -23.870 1.00 74.25 291 ASN A N 1
ATOM 2325 C CA . ASN A 1 291 ? 0.859 5.586 -23.356 1.00 74.25 291 ASN A CA 1
ATOM 2326 C C . ASN A 1 291 ? 1.079 5.767 -21.843 1.00 74.25 291 ASN A C 1
ATOM 2328 O O . ASN A 1 291 ? 0.315 5.244 -21.030 1.00 74.25 291 ASN A O 1
ATOM 2332 N N . GLN A 1 292 ? 2.061 6.586 -21.463 1.00 77.06 292 GLN A N 1
ATOM 2333 C CA . GLN A 1 292 ? 2.337 6.941 -20.063 1.00 77.06 292 GLN A CA 1
ATOM 2334 C C . GLN A 1 292 ? 1.137 7.599 -19.348 1.00 77.06 292 GLN A C 1
ATOM 2336 O O . GLN A 1 292 ? 0.974 7.447 -18.137 1.00 77.06 292 GLN A O 1
ATOM 2341 N N . SER A 1 293 ? 0.214 8.250 -20.070 1.00 82.94 293 SER A N 1
ATOM 2342 C CA . SER A 1 293 ? -1.003 8.811 -19.459 1.00 82.94 293 SER A CA 1
ATOM 2343 C C . SER A 1 293 ? -1.935 7.722 -18.904 1.00 82.94 293 SER A C 1
ATOM 2345 O O . SER A 1 293 ? -2.758 7.983 -18.017 1.00 82.94 293 SER A O 1
ATOM 2347 N N . ALA A 1 294 ? -1.826 6.491 -19.420 1.00 87.75 294 ALA A N 1
ATOM 2348 C CA . ALA A 1 294 ? -2.579 5.349 -18.920 1.00 87.75 294 ALA A CA 1
ATOM 2349 C C . ALA A 1 294 ? -2.110 4.948 -17.516 1.00 87.75 294 ALA A C 1
ATOM 2351 O O . ALA A 1 294 ? -2.956 4.623 -16.682 1.00 87.75 294 ALA A O 1
ATOM 2352 N N . PHE A 1 295 ? -0.806 5.042 -17.229 1.00 90.81 295 PHE A N 1
ATOM 2353 C CA . PHE A 1 295 ? -0.267 4.809 -15.889 1.00 90.81 295 PHE A CA 1
ATOM 2354 C C . PHE A 1 295 ? -0.877 5.769 -14.868 1.00 90.81 295 PHE A C 1
ATOM 2356 O O . PHE A 1 295 ? -1.488 5.322 -13.900 1.00 90.81 295 PHE A O 1
ATOM 2363 N N . GLN A 1 296 ? -0.781 7.079 -15.121 1.00 90.62 296 GLN A N 1
ATOM 2364 C CA . GLN A 1 296 ? -1.285 8.118 -14.214 1.00 90.62 296 GLN A CA 1
ATOM 2365 C C . GLN A 1 296 ? -2.773 7.919 -13.912 1.00 90.62 296 GLN A C 1
ATOM 2367 O O . GLN A 1 296 ? -3.204 7.978 -12.762 1.00 90.62 296 GLN A O 1
ATOM 2372 N N . THR A 1 297 ? -3.560 7.606 -14.946 1.00 92.56 297 THR A N 1
ATOM 2373 C CA . THR A 1 297 ? -5.000 7.353 -14.810 1.00 92.56 297 THR A CA 1
ATOM 2374 C C . THR A 1 297 ? -5.281 6.116 -13.953 1.00 92.56 297 THR A C 1
ATOM 2376 O O . THR A 1 297 ? -6.137 6.157 -13.066 1.00 92.56 297 THR A O 1
ATOM 2379 N N . GLN A 1 298 ? -4.568 5.013 -14.201 1.00 94.62 298 GLN A N 1
ATOM 2380 C CA . GLN A 1 298 ? -4.737 3.768 -13.450 1.00 94.62 298 GLN A CA 1
ATOM 2381 C C . GLN A 1 298 ? -4.303 3.931 -11.991 1.00 94.62 298 GLN A C 1
ATOM 2383 O O . GLN A 1 298 ? -5.040 3.521 -11.094 1.00 94.62 298 GLN A O 1
ATOM 2388 N N . MET A 1 299 ? -3.166 4.586 -11.747 1.00 94.38 299 MET A N 1
ATOM 2389 C CA . MET A 1 299 ? -2.648 4.826 -10.403 1.00 94.38 299 MET A CA 1
ATOM 2390 C C . MET A 1 299 ? -3.563 5.751 -9.599 1.00 94.38 299 MET A C 1
ATOM 2392 O O . MET A 1 299 ? -3.944 5.409 -8.481 1.00 94.38 299 MET A O 1
ATOM 2396 N N . ALA A 1 300 ? -4.002 6.870 -10.183 1.00 94.00 300 ALA A N 1
ATOM 2397 C CA . ALA A 1 300 ? -4.936 7.785 -9.530 1.00 94.00 300 ALA A CA 1
ATOM 2398 C C . ALA A 1 300 ? -6.274 7.098 -9.213 1.00 94.00 300 ALA A C 1
ATOM 2400 O O . ALA A 1 300 ? -6.846 7.288 -8.137 1.00 94.00 300 ALA A O 1
ATOM 2401 N N . SER A 1 301 ? -6.774 6.258 -10.129 1.00 96.00 301 SER A N 1
ATOM 2402 C CA . SER A 1 301 ? -7.983 5.469 -9.883 1.00 96.00 301 SER A CA 1
ATOM 2403 C C . SER A 1 301 ? -7.788 4.478 -8.736 1.00 96.00 301 SER A C 1
ATOM 2405 O O . SER A 1 301 ? -8.658 4.385 -7.869 1.00 96.00 301 SER A O 1
ATOM 2407 N N . TRP A 1 302 ? -6.663 3.760 -8.715 1.00 97.06 302 TRP A N 1
ATOM 2408 C CA . TRP A 1 302 ? -6.339 2.810 -7.655 1.00 97.06 302 TRP A CA 1
ATOM 2409 C C . TRP A 1 302 ? -6.219 3.512 -6.296 1.00 97.06 302 TRP A C 1
ATOM 2411 O O 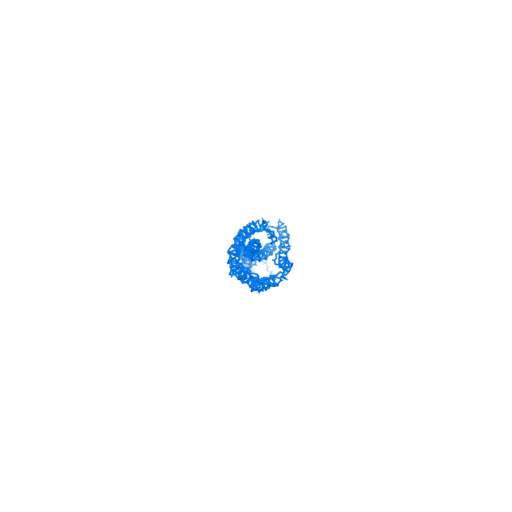. TRP A 1 302 ? -6.892 3.122 -5.343 1.00 97.06 302 TRP A O 1
ATOM 2421 N N . TYR A 1 303 ? -5.451 4.603 -6.222 1.00 96.62 303 TYR A N 1
ATOM 2422 C CA . TYR A 1 303 ? -5.251 5.378 -4.995 1.00 96.62 303 TYR A CA 1
ATOM 2423 C C . TYR A 1 303 ? -6.578 5.914 -4.448 1.00 96.62 303 TYR A C 1
ATOM 2425 O O . TYR A 1 303 ? -6.859 5.813 -3.253 1.00 96.62 303 TYR A O 1
ATOM 2433 N N . ARG A 1 304 ? -7.448 6.427 -5.323 1.00 96.50 304 ARG A N 1
ATOM 2434 C CA . ARG A 1 304 ? -8.771 6.912 -4.922 1.00 96.50 304 ARG A CA 1
ATOM 2435 C C . ARG A 1 304 ? -9.610 5.815 -4.262 1.00 96.50 304 ARG A C 1
ATOM 2437 O O . ARG A 1 304 ? -10.126 6.031 -3.169 1.00 96.50 304 ARG A O 1
ATOM 2444 N N . ILE A 1 305 ? -9.722 4.656 -4.912 1.00 96.69 305 ILE A N 1
ATOM 2445 C CA . ILE A 1 305 ? -10.559 3.540 -4.447 1.00 96.69 305 ILE A CA 1
ATOM 2446 C C . ILE A 1 305 ? -10.006 2.953 -3.142 1.00 96.69 305 ILE A C 1
ATOM 2448 O O . ILE A 1 305 ? -10.752 2.718 -2.197 1.00 96.69 305 ILE A O 1
ATOM 2452 N N . HIS A 1 306 ? -8.693 2.738 -3.068 1.00 97.25 306 HIS A N 1
ATOM 2453 C CA . HIS A 1 306 ? -8.088 1.978 -1.973 1.00 97.25 306 HIS A CA 1
ATOM 2454 C C . HIS A 1 306 ? -7.587 2.840 -0.810 1.00 97.25 306 HIS A C 1
ATOM 2456 O O . HIS A 1 306 ? -7.362 2.318 0.279 1.00 97.25 306 HIS A O 1
ATOM 2462 N N . ILE A 1 307 ? -7.406 4.148 -0.995 1.00 97.12 307 ILE A N 1
ATOM 2463 C CA . ILE A 1 307 ? -6.898 5.040 0.056 1.00 97.12 307 ILE A CA 1
ATOM 2464 C C . ILE A 1 307 ? -7.892 6.165 0.336 1.00 97.12 307 ILE A C 1
ATOM 2466 O O . ILE A 1 307 ? -8.320 6.322 1.481 1.00 97.12 307 ILE A O 1
ATOM 2470 N N . THR A 1 308 ? -8.296 6.942 -0.673 1.00 96.44 308 THR A N 1
ATOM 2471 C CA . THR A 1 308 ? -9.151 8.124 -0.450 1.00 96.44 308 THR A CA 1
ATOM 2472 C C . THR A 1 308 ? -10.516 7.755 0.137 1.00 96.44 308 THR A C 1
ATOM 2474 O O . THR A 1 308 ? -10.915 8.332 1.148 1.00 96.44 308 THR A O 1
ATOM 2477 N N . GLU A 1 309 ? -11.209 6.761 -0.420 1.00 96.69 309 GLU A N 1
ATOM 2478 C CA . GLU A 1 309 ? -12.525 6.334 0.088 1.00 96.69 309 GLU A CA 1
ATOM 2479 C C . GLU A 1 309 ? -12.447 5.806 1.537 1.00 96.69 309 GLU A C 1
ATOM 2481 O O . GLU A 1 309 ? -13.298 6.113 2.379 1.00 96.69 309 GLU A O 1
ATOM 2486 N N . LEU A 1 310 ? -11.373 5.092 1.891 1.00 97.25 310 LEU A N 1
ATOM 2487 C CA . LEU A 1 310 ? -11.152 4.637 3.267 1.00 97.25 310 LEU A CA 1
ATOM 2488 C C . LEU A 1 310 ? -10.837 5.791 4.231 1.00 97.25 310 LEU A C 1
ATOM 2490 O O . LEU A 1 310 ? -11.260 5.756 5.389 1.00 97.25 310 LEU A O 1
ATOM 2494 N N . GLN A 1 311 ? -10.146 6.845 3.787 1.00 96.94 311 GLN A N 1
ATOM 2495 C CA . GLN A 1 311 ? -9.943 8.054 4.597 1.00 96.94 311 GLN A CA 1
ATOM 2496 C C . GLN A 1 311 ? -11.265 8.778 4.902 1.00 96.94 311 GLN A C 1
ATOM 2498 O O . GLN A 1 311 ? -11.439 9.329 6.000 1.00 96.94 311 GLN A O 1
ATOM 2503 N N . GLU A 1 312 ? -12.213 8.766 3.965 1.00 96.56 312 GLU A N 1
ATOM 2504 C CA . GLU A 1 312 ? -13.562 9.292 4.184 1.00 96.56 312 GLU A CA 1
ATOM 2505 C C . GLU A 1 312 ? -14.319 8.445 5.211 1.00 96.56 312 GLU A C 1
ATOM 2507 O O . GLU A 1 312 ? -14.856 8.993 6.183 1.00 96.56 312 GLU A O 1
ATOM 2512 N N . LYS A 1 313 ? -14.279 7.111 5.069 1.00 97.50 313 LYS A N 1
ATOM 2513 C CA . LYS A 1 313 ? -14.870 6.177 6.041 1.00 97.50 313 LYS A CA 1
ATOM 2514 C C . LYS A 1 313 ? -14.270 6.357 7.438 1.00 97.50 313 LYS A C 1
ATOM 2516 O O . LYS A 1 313 ? -15.013 6.480 8.414 1.00 97.50 313 LYS A O 1
ATOM 2521 N N . LYS A 1 314 ? -12.941 6.477 7.538 1.00 97.50 314 LYS A N 1
ATOM 2522 C CA . LYS A 1 314 ? -12.230 6.817 8.780 1.00 97.50 314 LYS A CA 1
ATOM 2523 C C . LYS A 1 314 ? -12.806 8.097 9.390 1.00 97.50 314 LYS A C 1
ATOM 2525 O O . LYS A 1 314 ? -13.173 8.143 10.561 1.00 97.50 314 LYS A O 1
ATOM 2530 N N . THR A 1 315 ? -12.940 9.154 8.596 1.00 97.50 315 THR A N 1
ATOM 2531 C CA . THR A 1 315 ? -13.449 10.442 9.085 1.00 97.50 315 THR A CA 1
ATOM 2532 C C . THR A 1 315 ? -14.888 10.340 9.606 1.00 97.50 315 THR A C 1
ATOM 2534 O O . THR A 1 315 ? -15.218 10.965 10.618 1.00 97.50 315 THR A O 1
ATOM 2537 N N . ALA A 1 316 ? -15.745 9.547 8.957 1.00 98.06 316 ALA A N 1
ATOM 2538 C CA . ALA A 1 316 ? -17.108 9.285 9.419 1.00 98.06 316 ALA A CA 1
ATOM 2539 C C . ALA A 1 316 ? -17.125 8.564 10.781 1.00 98.06 316 ALA A C 1
ATOM 2541 O O . ALA A 1 316 ? -17.780 9.040 11.712 1.00 98.06 316 ALA A O 1
ATOM 2542 N N . LEU A 1 317 ? -16.341 7.493 10.930 1.00 98.25 317 LEU A N 1
ATOM 2543 C CA . LEU A 1 317 ? -16.221 6.742 12.185 1.00 98.25 317 LEU A CA 1
ATOM 2544 C C . LEU A 1 317 ? -15.635 7.597 13.319 1.00 98.25 317 LEU A C 1
ATOM 2546 O O . LEU A 1 317 ? -16.160 7.594 14.429 1.00 98.25 317 LEU A O 1
ATOM 2550 N N . SER A 1 318 ? -14.626 8.429 13.040 1.00 97.94 318 SER A N 1
ATOM 2551 C CA . SER A 1 318 ? -14.061 9.364 14.026 1.00 97.94 318 SER A CA 1
ATOM 2552 C C . SER A 1 318 ? -15.111 10.346 14.572 1.00 97.94 318 SER A C 1
ATOM 2554 O O . SER A 1 318 ? -15.123 10.663 15.764 1.00 97.94 318 SER A O 1
ATOM 2556 N N . ARG A 1 319 ? -16.044 10.815 13.728 1.00 98.06 319 ARG A N 1
ATOM 2557 C CA . ARG A 1 319 ? -17.174 11.651 14.178 1.00 98.06 319 ARG A CA 1
ATOM 2558 C C . ARG A 1 319 ? -18.158 10.860 15.040 1.00 98.06 319 ARG A C 1
ATOM 2560 O O . ARG A 1 319 ? -18.645 11.398 16.032 1.00 98.06 319 ARG A O 1
ATOM 2567 N N . GLN A 1 320 ? -18.437 9.606 14.685 1.00 98.06 320 GLN A N 1
ATOM 2568 C CA . GLN A 1 320 ? -19.310 8.728 15.467 1.00 98.06 320 GLN A CA 1
ATOM 2569 C C . GLN A 1 320 ? -18.731 8.439 16.856 1.00 98.06 320 GLN A C 1
ATOM 2571 O O . GLN A 1 320 ? -19.456 8.558 17.843 1.00 98.06 320 GLN A O 1
ATOM 2576 N N . ILE A 1 321 ? -17.430 8.145 16.940 1.00 97.94 321 ILE A N 1
ATOM 2577 C CA . ILE A 1 321 ? -16.698 7.962 18.202 1.00 97.94 321 ILE A CA 1
ATOM 2578 C C . ILE A 1 321 ? -16.871 9.193 19.091 1.00 97.94 321 ILE A C 1
ATOM 2580 O O . ILE A 1 321 ? -17.370 9.073 20.207 1.00 97.94 321 ILE A O 1
ATOM 2584 N N . LYS A 1 322 ? -16.574 10.393 18.574 1.00 97.56 322 LYS A N 1
ATOM 2585 C CA . LYS A 1 322 ? -16.728 11.647 19.333 1.00 97.56 322 LYS A CA 1
ATOM 2586 C C . LYS A 1 322 ? -18.154 11.850 19.847 1.00 97.56 322 LYS A C 1
ATOM 2588 O O . LYS A 1 322 ? -18.346 12.224 21.000 1.00 97.56 322 LYS A O 1
ATOM 2593 N N . ALA A 1 323 ? -19.162 11.562 19.022 1.00 97.06 323 ALA A N 1
ATOM 2594 C CA . ALA A 1 323 ? -20.562 11.675 19.428 1.00 97.06 323 ALA A CA 1
ATOM 2595 C C . ALA A 1 323 ? -20.941 10.679 20.543 1.00 97.06 323 ALA A C 1
ATOM 2597 O O . ALA A 1 323 ? -21.736 11.011 21.425 1.00 97.06 323 ALA A O 1
ATOM 2598 N N . LEU A 1 324 ? -20.387 9.461 20.527 1.00 96.31 324 LEU A N 1
ATOM 2599 C CA . LEU A 1 324 ? -20.578 8.472 21.593 1.00 96.31 324 LEU A CA 1
ATOM 2600 C C . LEU A 1 324 ? -19.851 8.880 22.883 1.00 96.31 324 LEU A C 1
ATOM 2602 O O . LEU A 1 324 ? -20.442 8.807 23.962 1.00 96.31 324 LEU A O 1
ATOM 2606 N N . GLU A 1 325 ? -18.621 9.385 22.784 1.00 94.69 325 GLU A N 1
ATOM 2607 C CA . GLU A 1 325 ? -17.865 9.912 23.926 1.00 94.69 325 GLU A CA 1
ATOM 2608 C C . GLU A 1 325 ? -18.587 11.088 24.604 1.00 94.69 325 GLU A C 1
ATOM 2610 O O . GLU A 1 325 ? -18.652 11.164 25.833 1.00 94.69 325 GLU A O 1
ATOM 2615 N N . GLU A 1 326 ? -19.182 11.994 23.824 1.00 95.19 326 GLU A N 1
ATOM 2616 C CA . GLU A 1 326 ? -19.983 13.106 24.347 1.00 95.19 326 GLU A CA 1
ATOM 2617 C C . GLU A 1 326 ? -21.238 12.622 25.079 1.00 95.19 326 GLU A C 1
ATOM 2619 O O . GLU A 1 326 ? -21.522 13.093 26.184 1.00 95.19 326 GLU A O 1
ATOM 2624 N N . LYS A 1 327 ? -21.956 11.636 24.521 1.00 94.25 327 LYS A N 1
ATOM 2625 C CA . LYS A 1 327 ? -23.102 10.999 25.197 1.00 94.25 327 LYS A CA 1
ATOM 2626 C C . LYS A 1 327 ? -22.684 10.337 26.510 1.00 94.25 327 LYS A C 1
ATOM 2628 O O . LYS A 1 327 ? -23.410 10.432 27.500 1.00 94.25 327 LYS A O 1
ATOM 2633 N N . LYS A 1 328 ? -21.510 9.701 26.534 1.00 91.12 328 LYS A N 1
ATOM 2634 C CA . LYS A 1 328 ? -20.952 9.038 27.719 1.00 91.12 328 LYS A CA 1
ATOM 2635 C C . LYS A 1 328 ? -20.602 10.024 28.834 1.00 91.12 328 LYS A C 1
ATOM 2637 O O . LYS A 1 328 ? -20.865 9.715 29.989 1.00 91.12 328 LYS A O 1
ATOM 2642 N N . ARG A 1 329 ? -20.093 11.230 28.534 1.00 89.06 329 ARG A N 1
ATOM 2643 C CA . ARG A 1 329 ? -19.723 12.239 29.561 1.00 89.06 329 ARG A CA 1
ATOM 2644 C C . ARG A 1 329 ? -20.864 12.622 30.514 1.00 89.06 329 ARG A C 1
ATOM 2646 O O . ARG A 1 329 ? -20.593 13.079 31.622 1.00 89.06 329 ARG A O 1
ATOM 2653 N N . GLY A 1 330 ? -22.121 12.451 30.098 1.00 81.62 330 GLY A N 1
ATOM 2654 C CA . GLY A 1 330 ? -23.303 12.696 30.931 1.00 81.62 330 GLY A CA 1
ATOM 2655 C C . GLY A 1 330 ? -23.721 11.525 31.828 1.00 81.62 330 GLY A C 1
ATOM 2656 O O . GLY A 1 330 ? -24.581 11.715 32.688 1.00 81.62 330 GLY A O 1
ATOM 2657 N N . LYS A 1 331 ? -23.138 10.333 31.650 1.00 84.06 331 LYS A N 1
ATOM 2658 C CA . LYS A 1 331 ? -23.470 9.120 32.407 1.00 84.06 331 LYS A CA 1
ATOM 2659 C C . LYS A 1 331 ? -22.305 8.729 33.317 1.00 84.06 331 LYS A C 1
ATOM 2661 O O . LYS A 1 331 ? -21.143 8.851 32.944 1.00 84.06 331 LYS A O 1
ATOM 2666 N N . LYS A 1 332 ? -22.617 8.277 34.531 1.00 80.75 332 LYS A N 1
ATOM 2667 C CA . LYS A 1 332 ? -21.631 7.756 35.486 1.00 80.75 332 LYS A CA 1
ATOM 2668 C C . LYS A 1 332 ? -21.925 6.285 35.736 1.00 80.75 332 LYS A C 1
ATOM 2670 O O . LYS A 1 332 ? -23.097 5.932 35.852 1.00 80.75 332 LYS A O 1
ATOM 2675 N N . TRP A 1 333 ? -20.859 5.492 35.785 1.00 82.50 333 TRP A N 1
ATOM 2676 C CA . TRP A 1 333 ? -20.892 4.126 36.290 1.00 82.50 333 TRP A CA 1
ATOM 2677 C C . TRP A 1 333 ? -21.271 4.099 37.773 1.00 82.50 333 TRP A C 1
ATOM 2679 O O . TRP A 1 333 ? -20.790 5.000 38.507 1.00 82.50 333 TRP A O 1
#

Mean predicted aligned error: 9.63 Å